Protein AF-A0A0V8CWZ7-F1 (afdb_monomer)

Foldseek 3Di:
DALLCLLVVLCVVVVHDLVRVCVQLVHDSVVNVCRNVVVDDDDPVSLVSSCVVSVADSCCSRVVDVGRHPLPPVLLQQLLVVLVVLCVVVVHDLCRLCVQLVHHSVVSVLSNDPPPRDDDDPSSLVSSCVVSQADSCNSRVVDVDSDGPPVPLQQALLSLLVVLCVVVVHDLQRVCVVLVHPGSVVSVCRNVVVDDDDPVSLVSSCVVSQADSCCSGGNPGGHPDDDDD

Secondary structure (DSSP, 8-state):
--HHHHHHHHHHHTT--HHHHHHHHT--HHHHHHHHTTS----HHHHHHHHHHHT--HHHHHTS-S-SS-S-S-HHHHHHHHHHHHHHHTT--HHHHHHHHTS-HHHHHGGG-TTT--PPPHHHHHHHHHHHT--HHHHHTS-S-----------SHHHHHHHHHHHTT--HHHHHHHTT-S-HHHHHHHHTTSSPPPHHHHHHHHHHTTB-HHHHHHS---BPPPPP-

Sequence (229 aa):
MKFSDRIHNLRIEKGYTLQDLANRLGTSYQTIQKYEKGISKPRLARLEELAKLFDVSISYLLGETDIRTSSTFDHTFVFSDRIKILRLEAGYSQKELAKMIGVSQGNYAKYGTEIGHIIPTIYRLKKLAEIFNVSVSYLLGETDERTLIEKAEPSSFPERLKLLRVESGYTQAEISKKLNLSSRQVYNNYEKGVNKPQKETLEKLADFFEVSVEYLLNGTQKLKSSKPK

Solvent-accessible surface area (backbone atoms only — not comparable to full-atom values): 1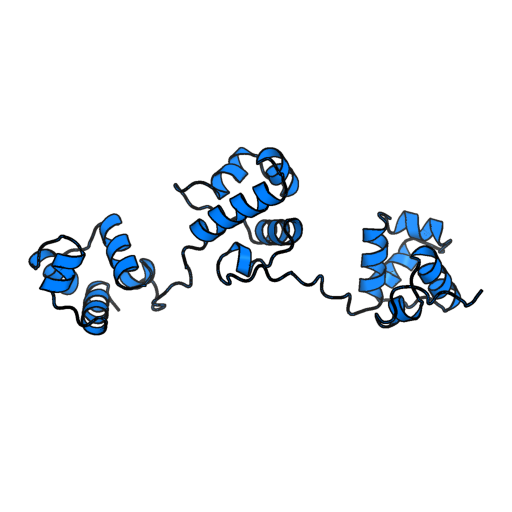2697 Å² total; per-residue (Å²): 110,54,37,22,59,44,54,48,50,54,35,53,73,74,68,44,51,62,59,51,52,12,60,78,68,74,53,50,47,69,58,50,52,30,31,48,69,57,76,45,79,78,56,69,73,54,41,52,51,50,17,63,74,68,68,33,27,57,52,26,47,66,38,78,41,89,50,52,53,47,86,62,56,55,33,44,59,44,24,21,51,48,54,53,50,55,35,54,77,71,68,47,51,66,57,55,50,13,55,74,69,71,46,53,45,74,63,44,52,43,42,62,37,94,82,74,56,49,75,67,56,69,71,48,40,50,51,49,17,62,76,68,48,25,30,56,50,32,46,37,51,78,40,91,58,64,46,56,58,66,71,69,71,51,88,43,38,24,49,36,53,46,49,54,37,54,77,71,72,47,52,62,60,56,46,16,58,77,69,70,46,98,36,43,63,61,50,50,30,33,51,68,60,77,47,80,76,53,73,71,56,40,50,53,49,14,62,74,70,60,30,23,57,56,19,47,68,73,60,47,62,57,54,57,78,77,73,80,129

Organism: Lactococcus lactis subsp. lactis (NCBI:txid1360)

Mean predicted aligned error: 17.33 Å

Structure (mmCIF, N/CA/C/O backbone):
data_AF-A0A0V8CWZ7-F1
#
_entry.id   AF-A0A0V8CWZ7-F1
#
loop_
_atom_site.group_PDB
_atom_site.id
_atom_site.type_symbol
_atom_site.label_atom_id
_atom_site.label_alt_id
_atom_site.label_comp_id
_atom_site.label_asym_id
_atom_site.label_entity_id
_atom_site.label_seq_id
_atom_site.pdbx_PDB_ins_code
_atom_site.Cartn_x
_atom_site.Cartn_y
_atom_site.Cartn_z
_atom_site.occupancy
_atom_site.B_iso_or_equiv
_atom_site.auth_seq_id
_atom_site.auth_comp_id
_atom_site.auth_asym_id
_atom_site.auth_atom_id
_atom_site.pdbx_PDB_model_num
ATOM 1 N N . MET A 1 1 ? 18.295 -18.560 -16.122 1.00 78.12 1 MET A N 1
ATOM 2 C CA . MET A 1 1 ? 18.683 -18.245 -17.526 1.00 78.12 1 MET A CA 1
ATOM 3 C C . MET A 1 1 ? 19.539 -16.981 -17.544 1.00 78.12 1 MET A C 1
ATOM 5 O O . MET A 1 1 ? 19.237 -16.093 -16.751 1.00 78.12 1 MET A O 1
ATOM 9 N N . LYS A 1 2 ? 20.578 -16.869 -18.388 1.00 88.50 2 LYS A N 1
ATOM 10 C CA . LYS A 1 2 ? 21.461 -15.681 -18.397 1.00 88.50 2 LYS A CA 1
ATOM 11 C C . LYS A 1 2 ? 20.815 -14.513 -19.158 1.00 88.50 2 LYS A C 1
ATOM 13 O O . LYS A 1 2 ? 19.943 -14.725 -19.995 1.00 88.50 2 LYS A O 1
ATOM 18 N N . PHE A 1 3 ? 21.274 -13.285 -18.897 1.00 91.06 3 PHE A N 1
ATOM 19 C CA . PHE A 1 3 ? 20.805 -12.060 -19.571 1.00 91.06 3 PHE A CA 1
ATOM 20 C C . PHE A 1 3 ? 20.812 -12.166 -21.107 1.00 91.06 3 PHE A C 1
ATOM 22 O O . PHE A 1 3 ? 19.832 -11.806 -21.756 1.00 91.06 3 PHE A O 1
ATOM 29 N N . SER A 1 4 ? 21.892 -12.711 -21.677 1.00 94.12 4 SER A N 1
ATOM 30 C CA . SER A 1 4 ? 22.052 -12.936 -23.121 1.00 94.12 4 SER A CA 1
ATOM 31 C C . SER A 1 4 ? 20.904 -13.752 -23.715 1.00 94.12 4 SER A C 1
ATOM 33 O O . SER A 1 4 ? 20.322 -13.371 -24.730 1.00 94.12 4 SER A O 1
ATOM 35 N N . ASP A 1 5 ? 20.535 -14.832 -23.027 1.00 92.62 5 ASP A N 1
ATOM 36 C CA . ASP A 1 5 ? 19.509 -15.777 -23.465 1.00 92.62 5 ASP A CA 1
ATOM 37 C C . ASP A 1 5 ? 18.115 -15.143 -23.360 1.00 92.62 5 ASP A C 1
ATOM 39 O O . ASP A 1 5 ? 17.251 -15.358 -24.206 1.00 92.62 5 ASP A O 1
ATOM 43 N N . ARG A 1 6 ? 17.889 -14.323 -22.324 1.00 92.38 6 ARG A N 1
ATOM 44 C CA . ARG A 1 6 ? 16.607 -13.640 -22.096 1.00 92.38 6 ARG A CA 1
ATOM 45 C C . ARG A 1 6 ? 16.336 -12.577 -23.149 1.00 92.38 6 ARG A C 1
ATOM 47 O O . ARG A 1 6 ? 15.234 -12.542 -23.684 1.00 92.38 6 ARG A O 1
ATOM 54 N N . ILE A 1 7 ? 17.333 -11.760 -23.488 1.00 94.25 7 ILE A N 1
ATOM 55 C CA . ILE A 1 7 ? 17.204 -10.768 -24.565 1.00 94.25 7 ILE A CA 1
ATOM 56 C C . ILE A 1 7 ? 16.927 -11.453 -25.901 1.00 94.25 7 ILE A C 1
ATOM 58 O O . ILE A 1 7 ? 16.019 -11.031 -26.614 1.00 94.25 7 ILE A O 1
ATOM 62 N N . HIS A 1 8 ? 17.658 -12.529 -26.209 1.00 94.62 8 HIS A N 1
ATOM 63 C CA . HIS A 1 8 ? 17.432 -13.306 -27.422 1.00 94.62 8 HIS A CA 1
ATOM 64 C C . HIS A 1 8 ? 15.988 -13.817 -27.498 1.00 94.62 8 HIS A C 1
ATOM 66 O O . HIS A 1 8 ? 15.288 -13.559 -28.477 1.00 94.62 8 HIS A O 1
ATOM 72 N N . ASN A 1 9 ? 15.515 -14.474 -26.438 1.00 93.00 9 ASN A N 1
ATOM 73 C CA . ASN A 1 9 ? 14.174 -15.053 -26.402 1.00 93.00 9 ASN A CA 1
ATOM 74 C C . ASN A 1 9 ? 13.076 -13.986 -26.497 1.00 93.00 9 ASN A C 1
ATOM 76 O O . ASN A 1 9 ? 12.151 -14.144 -27.289 1.00 93.00 9 ASN A O 1
ATOM 80 N N . LEU A 1 10 ? 13.199 -12.877 -25.759 1.00 93.19 10 LEU A N 1
ATOM 81 C CA . LEU A 1 10 ? 12.238 -11.768 -25.809 1.00 93.19 10 LEU A CA 1
ATOM 82 C C . LEU A 1 10 ? 12.191 -11.107 -27.191 1.00 93.19 10 LEU A C 1
ATOM 84 O O . LEU A 1 10 ? 11.117 -10.747 -27.678 1.00 93.19 10 LEU A O 1
ATOM 88 N N . ARG A 1 11 ? 13.347 -10.973 -27.852 1.00 95.75 11 ARG A N 1
ATOM 89 C CA . ARG A 1 11 ? 13.424 -10.436 -29.212 1.00 95.75 11 ARG A CA 1
ATOM 90 C C . ARG A 1 11 ? 12.673 -11.331 -30.200 1.00 95.75 11 ARG A C 1
ATOM 92 O O . ARG A 1 11 ? 11.896 -10.819 -31.004 1.00 95.75 11 ARG A O 1
ATOM 99 N N . ILE A 1 12 ? 12.898 -12.644 -30.137 1.00 94.25 12 ILE A N 1
ATOM 100 C CA . ILE A 1 12 ? 12.230 -13.621 -31.008 1.00 94.25 12 ILE A CA 1
ATOM 101 C C . ILE A 1 12 ? 10.723 -13.665 -30.734 1.00 94.25 12 ILE A C 1
ATOM 103 O O . ILE A 1 12 ? 9.939 -13.663 -31.677 1.00 94.25 12 ILE A O 1
ATOM 107 N N . GLU A 1 13 ? 10.311 -13.623 -29.468 1.00 90.12 13 GLU A N 1
ATOM 108 C CA . GLU A 1 13 ? 8.901 -13.614 -29.062 1.00 90.12 13 GLU A CA 1
ATOM 109 C C . GLU A 1 13 ? 8.131 -12.406 -29.614 1.00 90.12 13 GLU A C 1
ATOM 111 O O . GLU A 1 13 ? 6.994 -12.543 -30.060 1.00 90.12 13 GLU A O 1
ATOM 116 N N . LYS A 1 14 ? 8.760 -11.224 -29.652 1.00 88.06 14 LYS A N 1
ATOM 117 C CA . LYS A 1 14 ? 8.184 -10.022 -30.280 1.00 88.06 14 LYS A CA 1
ATOM 118 C C . LYS A 1 14 ? 8.323 -9.998 -31.810 1.00 88.06 14 LYS A C 1
ATOM 120 O O . LYS A 1 14 ? 7.897 -9.030 -32.436 1.00 88.06 14 LYS A O 1
ATOM 125 N N . GLY A 1 15 ? 8.924 -11.023 -32.417 1.00 92.19 15 GLY A N 1
ATOM 126 C CA . GLY A 1 15 ? 9.128 -11.116 -33.865 1.00 92.19 15 GLY A CA 1
ATOM 127 C C . GLY A 1 15 ? 10.168 -10.138 -34.418 1.00 92.19 15 GLY A C 1
ATOM 128 O O . GLY A 1 15 ? 10.121 -9.798 -35.596 1.00 92.19 15 GLY A O 1
ATOM 129 N N . TYR A 1 16 ? 11.094 -9.648 -33.591 1.00 96.06 16 TYR A N 1
ATOM 130 C CA . TYR A 1 16 ? 12.093 -8.666 -34.012 1.00 96.06 16 TYR A CA 1
ATOM 131 C C . TYR A 1 16 ? 13.346 -9.337 -34.580 1.00 96.06 16 TYR A C 1
ATOM 133 O O . TYR A 1 16 ? 13.917 -10.260 -33.987 1.00 96.06 16 TYR A O 1
ATOM 141 N N . THR A 1 17 ? 13.866 -8.815 -35.689 1.00 96.56 17 THR A N 1
ATOM 142 C CA . THR A 1 17 ? 15.246 -9.104 -36.093 1.00 96.56 17 THR A CA 1
ATOM 143 C C . THR A 1 17 ? 16.231 -8.341 -35.201 1.00 96.56 17 THR A C 1
ATOM 145 O O . THR A 1 17 ? 15.872 -7.404 -34.482 1.00 96.56 17 THR A O 1
ATOM 148 N N . LEU A 1 18 ? 17.511 -8.723 -35.242 1.00 96.81 18 LEU A N 1
ATOM 149 C CA . LEU A 1 18 ? 18.572 -7.966 -34.565 1.00 96.81 18 LEU A CA 1
ATOM 150 C C . LEU A 1 18 ? 18.616 -6.500 -35.034 1.00 96.81 18 LEU A C 1
ATOM 152 O O . LEU A 1 18 ? 18.883 -5.610 -34.228 1.00 96.81 18 LEU A O 1
ATOM 156 N N . GLN A 1 19 ? 18.325 -6.251 -36.316 1.00 95.81 19 GLN A N 1
ATOM 157 C CA . GLN A 1 19 ? 18.271 -4.902 -36.874 1.00 95.81 19 GLN A CA 1
ATOM 158 C C . GLN A 1 19 ? 17.043 -4.131 -36.373 1.00 95.81 19 GLN A C 1
ATOM 160 O O . GLN A 1 19 ? 17.169 -2.958 -36.034 1.00 95.81 19 GLN A O 1
ATOM 165 N N . ASP A 1 20 ? 15.885 -4.782 -36.246 1.00 95.69 20 ASP A N 1
ATOM 166 C CA . ASP A 1 20 ? 14.673 -4.135 -35.726 1.00 95.69 20 ASP A CA 1
ATOM 167 C C . ASP A 1 20 ? 14.846 -3.700 -34.274 1.00 95.69 20 ASP A C 1
ATOM 169 O O . ASP A 1 20 ? 14.492 -2.578 -33.912 1.00 95.69 20 ASP A O 1
ATOM 173 N N . LEU A 1 21 ? 15.431 -4.566 -33.441 1.00 96.31 21 LEU A N 1
ATOM 174 C CA . LEU A 1 21 ? 15.711 -4.228 -32.048 1.00 96.31 21 LEU A CA 1
ATOM 175 C C . LEU A 1 21 ? 16.727 -3.082 -31.949 1.00 96.31 21 LEU A C 1
ATOM 177 O O . LEU A 1 21 ? 16.552 -2.173 -31.139 1.00 96.31 21 LEU A O 1
ATOM 181 N N . ALA A 1 22 ? 17.755 -3.093 -32.801 1.00 96.44 22 ALA A N 1
ATOM 182 C CA . ALA A 1 22 ? 18.735 -2.016 -32.872 1.00 96.44 22 ALA A CA 1
ATOM 183 C C . ALA A 1 22 ? 18.079 -0.678 -33.251 1.00 96.44 22 ALA A C 1
ATOM 185 O O . ALA A 1 22 ? 18.297 0.321 -32.567 1.00 96.44 22 ALA A O 1
ATOM 186 N N . ASN A 1 23 ? 17.211 -0.677 -34.267 1.00 94.44 23 ASN A N 1
ATOM 187 C CA . ASN A 1 23 ? 16.474 0.506 -34.711 1.00 94.44 23 ASN A CA 1
ATOM 188 C C . ASN A 1 23 ? 15.542 1.043 -33.613 1.00 94.44 23 ASN A C 1
ATOM 190 O O . ASN A 1 23 ? 15.546 2.240 -33.342 1.00 94.44 23 ASN A O 1
ATOM 194 N N . ARG A 1 24 ? 14.789 0.166 -32.934 1.00 92.81 24 ARG A N 1
ATOM 195 C CA . ARG A 1 24 ? 13.864 0.544 -31.845 1.00 92.81 24 ARG A CA 1
ATOM 196 C C . ARG A 1 24 ? 14.569 1.163 -30.645 1.00 92.81 24 ARG A C 1
ATOM 198 O O . ARG A 1 24 ? 14.000 2.019 -29.980 1.00 92.81 24 ARG A O 1
ATOM 205 N N . LEU A 1 25 ? 15.795 0.730 -30.378 1.00 92.19 25 LEU A N 1
ATOM 206 C CA . LEU A 1 25 ? 16.626 1.271 -29.308 1.00 92.19 25 LEU A CA 1
ATOM 207 C C . LEU A 1 25 ? 17.505 2.437 -29.798 1.00 92.19 25 LEU A C 1
ATOM 209 O O . LEU A 1 25 ? 18.193 3.062 -29.002 1.00 92.19 25 LEU A O 1
ATOM 213 N N . GLY A 1 26 ? 17.543 2.761 -31.090 1.00 93.38 26 GLY A N 1
ATOM 214 C CA . GLY A 1 26 ? 18.484 3.764 -31.601 1.00 93.38 26 GLY A CA 1
ATOM 215 C C . GLY A 1 26 ? 19.944 3.390 -31.305 1.00 93.38 26 GLY A C 1
ATOM 216 O O . GLY A 1 26 ? 20.737 4.216 -30.854 1.00 93.38 26 GLY A O 1
ATOM 217 N N . THR A 1 27 ? 20.296 2.116 -31.487 1.00 93.56 27 THR A N 1
ATOM 218 C CA . THR A 1 27 ? 21.662 1.601 -31.332 1.00 93.56 27 THR A CA 1
ATOM 219 C C . THR A 1 27 ? 22.093 0.811 -32.568 1.00 93.56 27 THR A C 1
ATOM 221 O O . THR A 1 27 ? 21.341 0.675 -33.529 1.00 93.56 27 THR A O 1
ATOM 224 N N . SER A 1 28 ? 23.324 0.303 -32.579 1.00 95.88 28 SER A N 1
ATOM 225 C CA . SER A 1 28 ? 23.849 -0.460 -33.711 1.00 95.88 28 SER A CA 1
ATOM 226 C C . SER A 1 28 ? 23.519 -1.951 -33.614 1.00 95.88 28 SER A C 1
ATOM 228 O O . SER A 1 28 ? 23.478 -2.528 -32.524 1.00 95.88 28 SER A O 1
ATOM 230 N N . TYR A 1 29 ? 23.369 -2.609 -34.767 1.00 96.94 29 TYR A N 1
ATOM 231 C CA . TYR A 1 29 ? 23.207 -4.066 -34.871 1.00 96.94 29 TYR A CA 1
ATOM 232 C C . TYR A 1 29 ? 24.266 -4.828 -34.060 1.00 96.94 29 TYR A C 1
ATOM 234 O O . TYR A 1 29 ? 23.961 -5.773 -33.331 1.00 96.94 29 TYR A O 1
ATOM 242 N N . GLN A 1 30 ? 25.525 -4.382 -34.139 1.00 96.88 30 GLN A N 1
ATOM 243 C CA . GLN A 1 30 ? 26.650 -5.012 -33.447 1.00 96.88 30 GLN A CA 1
ATOM 244 C C . GLN A 1 30 ? 26.497 -4.930 -31.924 1.00 96.88 30 GLN A C 1
ATOM 246 O O . GLN A 1 30 ? 26.967 -5.819 -31.217 1.00 96.88 30 GLN A O 1
ATOM 251 N N . THR A 1 31 ? 25.844 -3.885 -31.411 1.00 95.44 31 THR A N 1
ATOM 252 C CA . THR A 1 31 ? 25.598 -3.718 -29.974 1.00 95.44 31 THR A CA 1
ATOM 253 C C . THR A 1 31 ? 24.627 -4.778 -29.469 1.00 95.44 31 THR A C 1
ATOM 255 O O . THR A 1 31 ? 24.945 -5.486 -28.515 1.00 95.44 31 THR A O 1
ATOM 258 N N . ILE A 1 32 ? 23.503 -4.968 -30.165 1.00 97.00 32 ILE A N 1
ATOM 259 C CA . ILE A 1 32 ? 22.516 -6.004 -29.831 1.00 97.00 32 ILE A CA 1
ATOM 260 C C . ILE A 1 32 ? 23.115 -7.405 -29.976 1.00 97.00 32 ILE A C 1
ATOM 262 O O . ILE A 1 32 ? 22.968 -8.242 -29.086 1.00 97.00 32 ILE A O 1
ATOM 266 N N . GLN A 1 33 ? 23.876 -7.648 -31.047 1.00 96.50 33 GLN A N 1
ATOM 267 C CA . GLN A 1 33 ? 24.546 -8.931 -31.248 1.00 96.50 33 GLN A CA 1
ATOM 268 C C . GLN A 1 33 ? 25.523 -9.259 -30.105 1.00 96.50 33 GLN A C 1
ATOM 270 O O . GLN A 1 33 ? 25.600 -10.407 -29.667 1.00 96.50 33 GLN A O 1
ATOM 275 N N . LYS A 1 34 ? 26.273 -8.269 -29.602 1.00 96.62 34 LYS A N 1
ATOM 276 C CA . LYS A 1 34 ? 27.176 -8.465 -28.457 1.00 96.62 34 LYS A CA 1
ATOM 277 C C . LYS A 1 34 ? 26.414 -8.753 -27.161 1.00 96.62 34 LYS A C 1
ATOM 279 O O . LYS A 1 34 ? 26.904 -9.564 -26.376 1.00 96.62 34 LYS A O 1
ATOM 284 N N . TYR A 1 35 ? 25.237 -8.154 -26.959 1.00 95.88 35 TYR A N 1
ATOM 285 C CA . TYR A 1 35 ? 24.369 -8.452 -25.814 1.00 95.88 35 TYR A CA 1
ATOM 286 C C . TYR A 1 35 ? 23.889 -9.908 -25.831 1.00 95.88 35 TYR A C 1
ATOM 288 O O . TYR A 1 35 ? 24.058 -10.615 -24.839 1.00 95.88 35 TYR A O 1
ATOM 296 N N . GLU A 1 36 ? 23.377 -10.392 -26.965 1.00 95.25 36 GLU A N 1
ATOM 297 C CA . GLU A 1 36 ? 22.888 -11.777 -27.093 1.00 95.25 36 GLU A CA 1
ATOM 298 C C . GLU A 1 36 ? 24.000 -12.826 -27.070 1.00 95.25 36 GLU A C 1
ATOM 300 O O . GLU A 1 36 ? 23.769 -13.962 -26.674 1.00 95.25 36 GLU A O 1
ATOM 305 N N . LYS A 1 37 ? 25.231 -12.456 -27.437 1.00 94.31 37 LYS A N 1
ATOM 306 C CA . LYS A 1 37 ? 26.409 -13.322 -27.263 1.00 94.31 37 LYS A CA 1
ATOM 307 C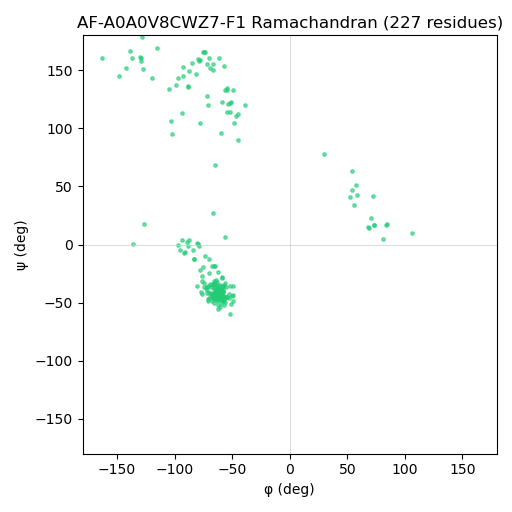 C . LYS A 1 37 ? 27.017 -13.239 -25.858 1.00 94.31 37 LYS A C 1
ATOM 309 O O . LYS A 1 37 ? 27.990 -13.934 -25.582 1.00 94.31 37 LYS A O 1
ATOM 314 N N . GLY A 1 38 ? 26.506 -12.363 -24.990 1.00 91.50 38 GLY A N 1
ATOM 315 C CA . GLY A 1 38 ? 27.041 -12.137 -23.644 1.00 91.50 38 GLY A CA 1
ATOM 316 C C . GLY A 1 38 ? 28.425 -11.473 -23.609 1.00 91.50 38 GLY A C 1
ATOM 317 O O . GLY A 1 38 ? 29.072 -11.479 -22.566 1.00 91.50 38 GLY A O 1
ATOM 318 N N . ILE A 1 39 ? 28.880 -10.898 -24.727 1.00 94.19 39 ILE A N 1
ATOM 319 C CA . ILE A 1 39 ? 30.188 -10.229 -24.858 1.00 94.19 39 ILE A CA 1
ATOM 320 C C . ILE A 1 39 ? 30.169 -8.867 -24.156 1.00 94.19 39 ILE A C 1
ATOM 322 O O . ILE A 1 39 ? 31.181 -8.415 -23.625 1.00 94.19 39 ILE A O 1
ATOM 326 N N . SER A 1 40 ? 29.019 -8.192 -24.158 1.00 89.19 40 SER A N 1
ATOM 327 C CA . SER A 1 40 ? 28.824 -6.919 -23.468 1.00 89.19 40 SER A CA 1
ATOM 328 C C . SER A 1 40 ? 27.488 -6.893 -22.733 1.00 89.19 40 SER A C 1
ATOM 330 O O . SER A 1 40 ? 26.575 -7.660 -23.037 1.00 89.19 40 SER A O 1
ATOM 332 N N . LYS A 1 41 ? 27.374 -5.989 -21.757 1.00 87.44 41 LYS A N 1
ATOM 333 C CA . LYS A 1 41 ? 26.128 -5.714 -21.037 1.00 87.44 41 LYS A CA 1
ATOM 334 C C . LYS A 1 41 ? 25.716 -4.248 -21.230 1.00 87.44 41 LYS A C 1
ATOM 336 O O . LYS A 1 41 ? 26.595 -3.383 -21.296 1.00 87.44 41 LYS A O 1
ATOM 341 N N . PRO A 1 42 ? 24.413 -3.953 -21.348 1.00 89.12 42 PRO A N 1
ATOM 342 C CA . PRO A 1 42 ? 23.913 -2.582 -21.387 1.00 89.12 42 PRO A CA 1
ATOM 343 C C . PRO A 1 42 ? 24.126 -1.845 -20.058 1.00 89.12 42 PRO A C 1
ATOM 345 O O . PRO A 1 42 ? 24.220 -2.455 -18.995 1.00 89.12 42 PRO A O 1
ATOM 348 N N . ARG A 1 43 ? 24.185 -0.509 -20.127 1.00 88.06 43 ARG A N 1
ATOM 349 C CA . ARG A 1 43 ? 24.123 0.370 -18.944 1.00 88.06 43 ARG A CA 1
ATOM 350 C C . ARG A 1 43 ? 22.687 0.449 -18.415 1.00 88.06 43 ARG A C 1
ATOM 352 O O . ARG A 1 43 ? 21.763 0.111 -19.148 1.00 88.06 43 ARG A O 1
ATOM 359 N N . LEU A 1 44 ? 22.505 0.965 -17.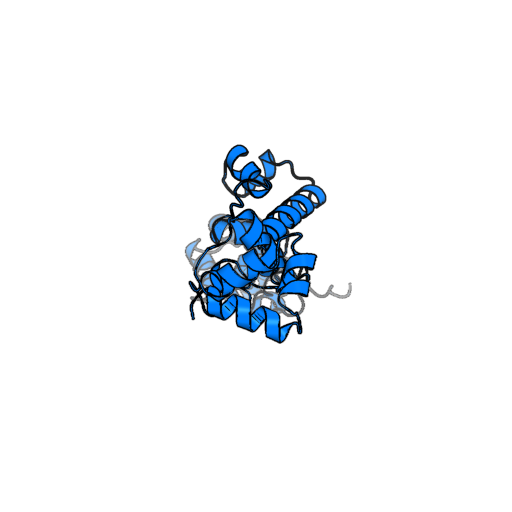197 1.00 80.12 44 LEU A N 1
ATOM 360 C CA . LEU A 1 44 ? 21.196 1.055 -16.534 1.00 80.12 44 LEU A CA 1
ATOM 361 C C . LEU A 1 44 ? 20.112 1.707 -17.408 1.00 80.12 44 LEU A C 1
ATOM 363 O O . LEU A 1 44 ? 19.099 1.074 -17.663 1.00 80.12 44 LEU A O 1
ATOM 367 N N . ALA A 1 45 ? 20.378 2.884 -17.983 1.00 79.75 45 ALA A N 1
ATOM 368 C CA . ALA A 1 45 ? 19.422 3.557 -18.874 1.00 79.75 45 ALA A CA 1
ATOM 369 C C . ALA A 1 45 ? 18.975 2.673 -20.057 1.00 79.75 45 ALA A C 1
ATOM 371 O O . ALA A 1 45 ? 17.815 2.653 -20.449 1.00 79.75 45 ALA A O 1
ATOM 372 N N . ARG A 1 46 ? 19.890 1.865 -20.608 1.00 91.44 46 ARG A N 1
ATOM 373 C CA . ARG A 1 46 ? 19.575 0.943 -21.705 1.00 91.44 46 ARG A CA 1
ATOM 374 C C . ARG A 1 46 ? 18.821 -0.300 -21.219 1.00 91.44 46 ARG A C 1
ATOM 376 O O . ARG A 1 46 ? 18.022 -0.852 -21.966 1.00 91.44 46 ARG A O 1
ATOM 383 N N . LEU A 1 47 ? 19.079 -0.752 -19.990 1.00 88.62 47 LEU A N 1
ATOM 384 C CA . LEU A 1 47 ? 18.306 -1.816 -19.343 1.00 88.62 47 LEU A CA 1
ATOM 385 C C . LEU A 1 47 ? 16.860 -1.382 -19.101 1.00 88.62 47 LEU A C 1
ATOM 387 O O . LEU A 1 47 ? 15.964 -2.179 -19.346 1.00 88.62 47 LEU A O 1
ATOM 391 N N . GLU A 1 48 ? 16.637 -0.136 -18.681 1.00 81.88 48 GLU A N 1
ATOM 392 C CA . GLU A 1 48 ? 15.300 0.447 -18.508 1.00 81.88 48 GLU A CA 1
ATOM 393 C C . GLU A 1 48 ? 14.533 0.492 -19.833 1.00 81.88 48 GLU A C 1
ATOM 395 O O . GLU A 1 48 ? 13.388 0.050 -19.908 1.00 81.88 48 GLU A O 1
ATOM 400 N N . GLU A 1 49 ? 15.177 0.947 -20.908 1.00 88.19 49 GLU A N 1
ATOM 401 C CA . GLU A 1 49 ? 14.570 0.956 -22.242 1.00 88.19 49 GLU A CA 1
ATOM 402 C C . GLU A 1 49 ? 14.233 -0.454 -22.746 1.00 88.19 49 GLU A C 1
ATOM 404 O O . GLU A 1 49 ? 13.160 -0.664 -23.308 1.00 88.19 49 GLU A O 1
ATOM 409 N N . LEU A 1 50 ? 15.121 -1.430 -22.530 1.00 91.44 50 LEU A N 1
ATOM 410 C CA . LEU A 1 50 ? 14.883 -2.835 -22.877 1.00 91.44 50 LEU A CA 1
ATOM 411 C C . LEU A 1 50 ? 13.725 -3.428 -22.067 1.00 91.44 50 LEU A C 1
ATOM 413 O O . LEU A 1 50 ? 12.858 -4.087 -22.637 1.00 91.44 50 LEU A O 1
ATOM 417 N N . ALA A 1 51 ? 13.705 -3.181 -20.758 1.00 88.81 51 ALA A N 1
ATOM 418 C CA . ALA A 1 51 ? 12.649 -3.614 -19.850 1.00 88.81 51 ALA A CA 1
ATOM 419 C C . ALA A 1 51 ? 11.290 -3.066 -20.303 1.00 88.81 51 ALA A C 1
ATOM 421 O O . ALA A 1 51 ? 10.345 -3.829 -20.503 1.00 88.81 51 ALA A O 1
ATOM 422 N N . LYS A 1 52 ? 11.232 -1.763 -20.596 1.00 84.31 52 LYS A N 1
ATOM 423 C CA . LYS A 1 52 ? 10.036 -1.090 -21.111 1.00 84.31 52 LYS A CA 1
ATOM 424 C C . LYS A 1 52 ? 9.606 -1.614 -22.482 1.00 84.31 52 LYS A C 1
ATOM 426 O O . LYS A 1 52 ? 8.420 -1.816 -22.712 1.00 84.31 52 LYS A O 1
ATOM 431 N N . LEU A 1 53 ? 10.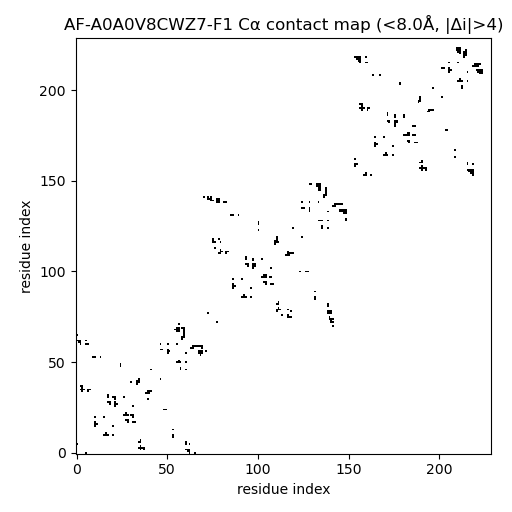548 -1.836 -23.400 1.00 88.25 53 LEU A N 1
ATOM 432 C CA . LEU A 1 53 ? 10.253 -2.314 -24.755 1.00 88.25 53 LEU A CA 1
ATOM 433 C C . LEU A 1 53 ? 9.667 -3.732 -24.759 1.00 88.25 53 LEU A C 1
ATOM 435 O O . LEU A 1 53 ? 8.822 -4.052 -25.599 1.00 88.25 53 LEU A O 1
ATOM 439 N N . PHE A 1 54 ? 10.142 -4.586 -23.854 1.00 87.94 54 PHE A N 1
ATOM 440 C CA . PHE A 1 54 ? 9.724 -5.982 -23.767 1.00 87.94 54 PHE A CA 1
ATOM 441 C C . PHE A 1 54 ? 8.611 -6.243 -22.755 1.00 87.94 54 PHE A C 1
ATOM 443 O O . PHE A 1 54 ? 8.106 -7.363 -22.736 1.00 87.94 54 PHE A O 1
ATOM 450 N N . ASP A 1 55 ? 8.198 -5.224 -22.000 1.00 80.94 55 ASP A N 1
ATOM 451 C CA . ASP A 1 55 ? 7.208 -5.326 -20.926 1.00 80.94 55 ASP A CA 1
ATOM 452 C C . ASP A 1 55 ? 7.627 -6.348 -19.852 1.00 80.94 55 ASP A C 1
ATOM 454 O O . ASP A 1 55 ? 6.921 -7.299 -19.522 1.00 80.94 55 ASP A O 1
ATOM 458 N N . VAL A 1 56 ? 8.861 -6.198 -19.362 1.00 82.19 56 VAL A N 1
ATOM 459 C CA . VAL A 1 56 ? 9.491 -7.070 -18.356 1.00 82.19 56 VAL A CA 1
ATOM 460 C C . VAL A 1 56 ? 10.272 -6.245 -17.339 1.00 82.19 56 VAL A C 1
ATOM 462 O O . VAL A 1 56 ? 10.574 -5.078 -17.569 1.00 82.19 56 VAL A O 1
ATOM 465 N N . SER A 1 57 ? 10.666 -6.854 -16.222 1.00 81.62 57 SER A N 1
ATOM 466 C CA . SER A 1 57 ? 11.483 -6.181 -15.209 1.00 81.62 57 SER A CA 1
ATOM 467 C C . SER A 1 57 ? 12.983 -6.230 -15.506 1.00 81.62 57 SER A C 1
ATOM 469 O O . SER A 1 57 ? 13.487 -7.145 -16.163 1.00 81.62 57 SER A O 1
ATOM 471 N N . ILE A 1 58 ? 13.737 -5.272 -14.958 1.00 83.44 58 ILE A N 1
ATOM 472 C CA . ILE A 1 58 ? 15.207 -5.291 -15.036 1.00 83.44 58 ILE A CA 1
ATOM 473 C C . ILE A 1 58 ? 15.761 -6.535 -14.329 1.00 83.44 58 ILE A C 1
ATOM 475 O O . ILE A 1 58 ? 16.641 -7.199 -14.872 1.00 83.44 58 ILE A O 1
ATOM 479 N N . SER A 1 59 ? 15.209 -6.910 -13.172 1.00 80.19 59 SER A N 1
ATOM 480 C CA . SER A 1 59 ? 15.610 -8.123 -12.447 1.00 80.19 59 SER A CA 1
ATOM 481 C C . SER A 1 59 ? 15.341 -9.402 -13.241 1.00 80.19 59 SER A C 1
ATOM 483 O O . SER A 1 59 ? 16.154 -10.332 -13.209 1.00 80.19 59 SER A O 1
ATOM 485 N N . TYR A 1 60 ? 14.255 -9.450 -14.023 1.00 85.44 60 TYR A N 1
ATOM 486 C CA . TYR A 1 60 ? 14.053 -10.518 -14.996 1.00 85.44 60 TYR A CA 1
ATOM 487 C C . TYR A 1 60 ? 15.154 -10.489 -16.049 1.00 85.44 60 TYR A C 1
ATOM 489 O O . TYR A 1 60 ? 15.806 -11.505 -16.265 1.00 85.44 60 TYR A O 1
ATOM 497 N N . LEU A 1 61 ? 15.414 -9.350 -16.694 1.00 87.88 61 LEU A N 1
ATOM 498 C CA . LEU A 1 61 ? 16.455 -9.269 -17.721 1.00 87.88 61 LEU A CA 1
ATOM 499 C C . LEU A 1 61 ? 17.815 -9.735 -17.191 1.00 87.88 61 LEU A C 1
ATOM 501 O O . LEU A 1 61 ? 18.481 -10.535 -17.846 1.00 87.88 61 LEU A O 1
ATOM 505 N N . LEU A 1 62 ? 18.207 -9.300 -15.994 1.00 86.62 62 LEU A N 1
ATOM 506 C CA . LEU A 1 62 ? 19.490 -9.640 -15.376 1.00 86.62 62 LEU A CA 1
ATOM 507 C C . LEU A 1 62 ? 19.604 -11.107 -14.937 1.00 86.62 62 LEU A C 1
ATOM 509 O O . LEU A 1 62 ? 20.715 -11.578 -14.687 1.00 86.62 62 LEU A O 1
ATOM 513 N N . GLY A 1 63 ? 18.496 -11.849 -14.917 1.00 82.75 63 GLY A N 1
ATOM 514 C CA . GLY A 1 63 ? 18.477 -13.254 -14.521 1.00 82.75 63 GLY A CA 1
ATOM 515 C C . GLY A 1 63 ? 18.402 -13.479 -13.013 1.00 82.75 63 GLY A C 1
ATOM 516 O O . GLY A 1 63 ? 18.684 -14.585 -12.564 1.00 82.75 63 GLY A O 1
ATOM 517 N N . GLU A 1 64 ? 18.024 -12.456 -12.245 1.00 80.88 64 GLU A N 1
ATOM 518 C CA . GLU A 1 64 ? 17.876 -12.513 -10.783 1.00 80.88 64 GLU A CA 1
ATOM 519 C C . GLU A 1 64 ? 16.591 -13.238 -10.364 1.00 80.88 64 GLU A C 1
ATOM 521 O O . GLU A 1 64 ? 16.518 -13.830 -9.292 1.00 80.88 64 GLU A O 1
ATOM 526 N N . THR A 1 65 ? 15.574 -13.209 -11.226 1.00 75.94 65 THR A N 1
ATOM 527 C CA . THR A 1 65 ? 14.282 -13.875 -11.033 1.00 75.94 65 THR A CA 1
ATOM 528 C C . THR A 1 65 ? 13.773 -14.432 -12.357 1.00 75.94 65 THR A C 1
ATOM 530 O O . THR A 1 65 ? 14.102 -13.895 -13.411 1.00 75.94 65 THR A O 1
ATOM 533 N N . ASP A 1 66 ? 12.978 -15.501 -12.355 1.00 79.12 66 ASP A N 1
ATOM 534 C CA . ASP A 1 66 ? 12.298 -16.020 -13.558 1.00 79.12 66 ASP A CA 1
ATOM 535 C C . ASP A 1 66 ? 10.919 -15.379 -13.800 1.00 79.12 66 ASP A C 1
ATOM 537 O O . ASP A 1 66 ? 10.269 -15.641 -14.811 1.00 79.12 66 ASP A O 1
ATOM 541 N N . ILE A 1 67 ? 10.500 -14.477 -12.915 1.00 70.50 67 ILE A N 1
ATOM 542 C CA . ILE A 1 67 ? 9.239 -13.742 -13.011 1.00 70.50 67 ILE A CA 1
ATOM 543 C C . ILE A 1 67 ? 9.403 -12.607 -14.047 1.00 70.50 67 ILE A C 1
ATOM 545 O O . ILE A 1 67 ? 10.094 -11.630 -13.771 1.00 70.50 67 ILE A O 1
ATOM 549 N N . ARG A 1 68 ? 8.826 -12.777 -15.256 1.00 69.69 68 ARG A N 1
ATOM 550 C CA . ARG A 1 68 ? 8.954 -11.888 -16.447 1.00 69.69 68 ARG A CA 1
ATOM 551 C C . ARG A 1 68 ? 8.654 -10.436 -16.138 1.00 69.69 68 ARG A C 1
ATOM 553 O O . ARG A 1 68 ? 9.494 -9.551 -16.273 1.00 69.69 68 ARG A O 1
ATOM 560 N N . THR A 1 69 ? 7.450 -10.229 -15.673 1.00 58.16 69 THR A N 1
ATOM 561 C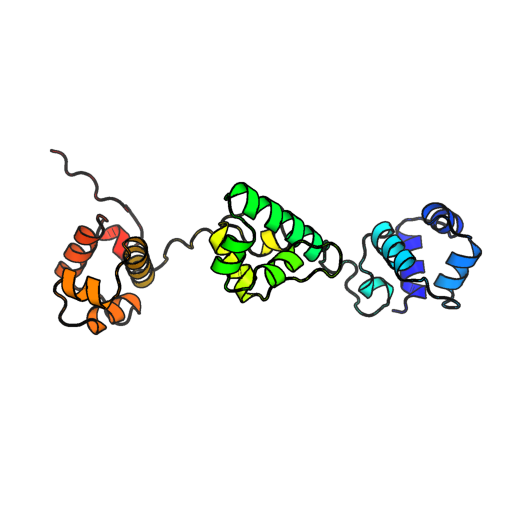 CA . THR A 1 69 ? 7.022 -9.018 -15.024 1.00 58.16 69 THR A CA 1
ATOM 562 C C . THR A 1 69 ? 7.226 -9.281 -13.548 1.00 58.16 69 THR A C 1
ATOM 564 O O . THR A 1 69 ? 6.534 -10.113 -12.972 1.00 58.16 69 THR A O 1
ATOM 567 N N . SER A 1 70 ? 8.153 -8.586 -12.884 1.00 47.66 70 SER A N 1
ATOM 568 C CA . SER A 1 70 ? 7.829 -8.313 -11.487 1.00 47.66 70 SER A CA 1
ATOM 569 C C . SER A 1 70 ? 6.492 -7.592 -11.555 1.00 47.66 70 SER A C 1
ATOM 571 O O . SER A 1 70 ? 6.322 -6.687 -12.369 1.00 47.66 70 SER A O 1
ATOM 573 N N . SER A 1 71 ? 5.534 -7.983 -10.731 1.00 46.22 71 SER A N 1
ATOM 574 C CA . SER A 1 71 ? 4.286 -7.244 -10.566 1.00 46.22 71 SER A CA 1
ATOM 575 C C . SER A 1 71 ? 4.505 -5.784 -10.149 1.00 46.22 71 SER A C 1
ATOM 577 O O . SER A 1 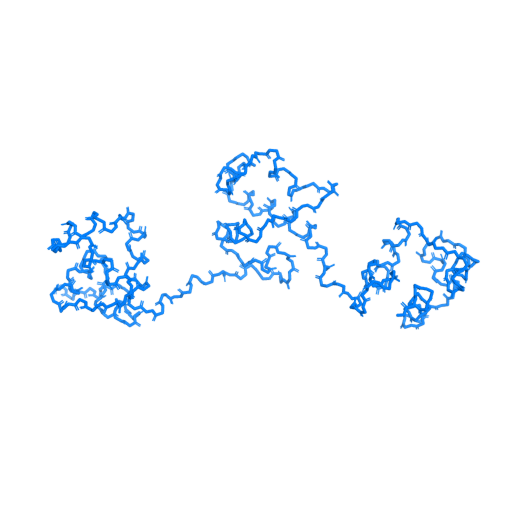71 ? 3.535 -5.081 -9.942 1.00 46.22 71 SER A O 1
ATOM 579 N N . THR A 1 72 ? 5.747 -5.290 -10.106 1.00 42.91 72 THR A N 1
ATOM 580 C CA . THR A 1 72 ? 6.074 -3.883 -10.273 1.00 42.91 72 THR A CA 1
ATOM 581 C C . THR A 1 72 ? 5.713 -3.406 -11.697 1.00 42.91 72 THR A C 1
ATOM 583 O O . THR A 1 72 ? 6.577 -2.985 -12.467 1.00 42.91 72 THR A O 1
ATOM 586 N N . PHE A 1 73 ? 4.414 -3.340 -12.015 1.00 47.62 73 PHE A N 1
ATOM 587 C CA . PHE A 1 73 ? 3.903 -2.031 -12.433 1.00 47.62 73 PHE A CA 1
ATOM 588 C C . PHE A 1 73 ? 4.487 -1.075 -11.430 1.00 47.62 73 PHE A C 1
ATOM 590 O O . PHE A 1 73 ? 4.209 -1.293 -10.262 1.00 47.62 73 PHE A O 1
ATOM 597 N N . ASP A 1 74 ? 5.393 -0.197 -11.835 1.00 57.56 74 ASP A N 1
ATOM 598 C CA . ASP A 1 74 ? 6.281 0.515 -10.929 1.00 57.56 74 ASP A CA 1
ATOM 599 C C . ASP A 1 74 ? 5.535 1.052 -9.699 1.00 57.56 74 ASP A C 1
ATOM 601 O O . ASP A 1 74 ? 4.975 2.153 -9.713 1.00 57.56 74 ASP A O 1
ATOM 605 N N . HIS A 1 75 ? 5.475 0.219 -8.646 1.00 61.22 75 HIS A N 1
ATOM 606 C CA . HIS A 1 75 ? 4.527 0.412 -7.552 1.00 61.22 75 HIS A CA 1
ATOM 607 C C . HIS A 1 75 ? 4.849 1.731 -6.887 1.00 61.22 75 HIS A C 1
ATOM 609 O O . HIS A 1 75 ? 3.996 2.357 -6.279 1.00 61.22 75 HIS A O 1
ATOM 615 N N . THR A 1 76 ? 6.091 2.176 -7.041 1.00 62.88 76 THR A N 1
ATOM 616 C CA . THR A 1 76 ? 6.576 3.393 -6.463 1.00 62.88 76 THR A CA 1
ATOM 617 C C . THR A 1 76 ? 6.201 4.637 -7.241 1.00 62.88 76 THR A C 1
ATOM 619 O O . THR A 1 76 ? 5.913 5.642 -6.594 1.00 62.88 76 THR A O 1
ATOM 622 N N . PHE A 1 77 ? 6.144 4.605 -8.574 1.00 66.50 77 PHE A N 1
ATOM 623 C CA . PHE A 1 77 ? 5.579 5.728 -9.333 1.00 66.50 77 PHE A CA 1
ATOM 624 C C . PHE A 1 77 ? 4.066 5.786 -9.131 1.00 66.50 77 PHE A C 1
ATOM 626 O O . PHE A 1 77 ? 3.543 6.835 -8.756 1.00 66.50 77 PHE A O 1
ATOM 633 N N . VAL A 1 78 ? 3.376 4.645 -9.251 1.00 73.50 78 VAL A N 1
ATOM 634 C CA . VAL A 1 78 ? 1.917 4.584 -9.083 1.00 73.50 78 VAL A CA 1
ATOM 635 C C . VAL A 1 78 ? 1.504 5.012 -7.672 1.00 73.50 78 VAL A C 1
ATOM 637 O O . VAL A 1 78 ? 0.587 5.819 -7.513 1.00 73.50 78 VAL A O 1
ATOM 640 N N . PHE A 1 79 ? 2.224 4.556 -6.646 1.00 85.06 79 PHE A N 1
ATOM 641 C CA . PHE A 1 79 ? 2.019 5.002 -5.270 1.00 85.06 79 PHE A CA 1
ATOM 642 C C . PHE A 1 79 ? 2.270 6.502 -5.100 1.00 85.06 79 PHE A C 1
ATOM 644 O O . PHE A 1 79 ? 1.455 7.180 -4.473 1.00 85.06 79 PHE A O 1
ATOM 651 N N . SER A 1 80 ? 3.362 7.034 -5.661 1.00 82.94 80 SER A N 1
ATOM 652 C CA . SER A 1 80 ? 3.714 8.458 -5.544 1.00 82.94 80 SER A CA 1
ATOM 653 C C . SER A 1 80 ? 2.641 9.364 -6.155 1.00 82.94 80 SER A C 1
ATOM 655 O O . SER A 1 80 ? 2.262 10.379 -5.558 1.00 82.94 80 SER A O 1
ATOM 657 N N . ASP A 1 81 ? 2.093 8.978 -7.306 1.00 81.50 81 ASP A N 1
ATOM 658 C CA . ASP A 1 81 ? 1.021 9.722 -7.961 1.00 81.50 81 ASP A CA 1
ATOM 659 C C . ASP A 1 81 ? -0.292 9.605 -7.190 1.00 81.50 81 ASP A C 1
ATOM 661 O O . ASP A 1 81 ? -0.914 10.620 -6.853 1.00 81.50 81 ASP A O 1
ATOM 665 N N . ARG A 1 82 ? -0.692 8.382 -6.821 1.00 87.12 82 ARG A N 1
ATOM 666 C CA . ARG A 1 82 ? -1.942 8.143 -6.085 1.00 87.12 82 ARG A CA 1
ATOM 667 C C . ARG A 1 82 ? -1.941 8.844 -4.739 1.00 87.12 82 ARG A C 1
ATOM 669 O O . ARG A 1 82 ? -2.933 9.481 -4.392 1.00 87.12 82 ARG A O 1
ATOM 676 N N . ILE A 1 83 ? -0.832 8.807 -4.003 1.00 89.25 83 ILE A N 1
ATOM 677 C CA . ILE A 1 83 ? -0.761 9.454 -2.693 1.00 89.25 83 ILE A CA 1
ATOM 678 C C . ILE A 1 83 ? -0.798 10.977 -2.797 1.00 89.25 83 ILE A C 1
ATOM 680 O O . ILE A 1 83 ? -1.379 11.649 -1.943 1.00 89.25 83 ILE A O 1
ATOM 684 N N . LYS A 1 84 ? -0.217 11.543 -3.860 1.00 84.44 84 LYS A N 1
ATOM 685 C CA . LYS A 1 84 ? -0.284 12.977 -4.141 1.00 84.44 84 LYS A CA 1
ATOM 686 C C . LYS A 1 84 ? -1.709 13.401 -4.486 1.00 84.44 84 LYS A C 1
ATOM 688 O O . LYS A 1 84 ? -2.165 14.396 -3.925 1.00 84.44 84 LYS A O 1
ATOM 693 N N . ILE A 1 85 ? -2.390 12.653 -5.352 1.00 81.50 85 ILE A N 1
ATOM 694 C CA . ILE A 1 85 ? -3.775 12.914 -5.766 1.00 81.50 85 ILE A CA 1
ATOM 695 C C . ILE A 1 85 ? -4.717 12.824 -4.564 1.00 81.50 85 ILE A C 1
ATOM 697 O O . ILE A 1 85 ? -5.362 13.815 -4.233 1.00 81.50 85 ILE A O 1
ATOM 701 N N . LEU A 1 86 ? -4.720 11.697 -3.844 1.00 87.69 86 LEU A N 1
ATOM 702 C CA . LEU A 1 86 ? -5.595 11.474 -2.686 1.00 87.69 86 LEU A CA 1
ATOM 703 C C . LEU A 1 86 ? -5.402 12.537 -1.598 1.00 87.69 86 LEU A C 1
ATOM 705 O O . LEU A 1 86 ? -6.367 13.044 -1.029 1.00 87.69 86 LEU A O 1
ATOM 709 N N . ARG A 1 87 ? -4.149 12.927 -1.330 1.00 90.75 87 ARG A N 1
ATOM 710 C CA . ARG A 1 87 ? -3.841 13.989 -0.367 1.00 90.75 87 ARG A CA 1
ATOM 711 C C . ARG A 1 87 ? -4.453 15.331 -0.779 1.00 90.75 87 ARG A C 1
ATOM 713 O O . ARG A 1 87 ? -4.953 16.046 0.085 1.00 90.75 87 ARG A O 1
ATOM 720 N N . LEU A 1 88 ? -4.356 15.693 -2.060 1.00 80.69 88 LEU A N 1
ATOM 721 C CA . LEU A 1 88 ? -4.882 16.958 -2.578 1.00 80.69 88 LEU A CA 1
ATOM 722 C C . LEU A 1 88 ? -6.414 16.957 -2.627 1.00 80.69 88 LEU A C 1
ATOM 724 O O . LEU A 1 88 ? -7.014 17.945 -2.218 1.00 80.69 88 LEU A O 1
ATOM 728 N N . GLU A 1 89 ? -7.034 15.852 -3.047 1.00 79.81 89 GLU A N 1
ATOM 729 C CA . GLU A 1 89 ? -8.494 15.667 -3.026 1.00 79.81 89 GLU A CA 1
ATOM 730 C C . GLU A 1 89 ? -9.062 15.790 -1.604 1.00 79.81 89 GLU A C 1
ATOM 732 O O . GLU A 1 89 ? -10.094 16.423 -1.400 1.00 79.81 89 GLU A O 1
ATOM 737 N N . ALA A 1 90 ? -8.358 15.248 -0.606 1.00 78.44 90 ALA A N 1
ATOM 738 C CA . ALA A 1 90 ? -8.735 15.356 0.803 1.00 78.44 90 ALA A CA 1
ATOM 739 C C . ALA A 1 90 ? -8.380 16.714 1.449 1.00 78.44 90 ALA A C 1
ATOM 741 O O . ALA A 1 90 ? -8.639 16.916 2.635 1.00 78.44 90 ALA A O 1
ATOM 742 N N . GLY A 1 91 ? -7.763 17.642 0.706 1.00 81.06 91 GLY A N 1
ATOM 743 C CA . GLY A 1 91 ? -7.422 18.983 1.191 1.00 81.06 91 GLY A CA 1
ATOM 744 C C . GLY A 1 91 ? -6.251 19.044 2.179 1.00 81.06 91 GLY A C 1
ATOM 745 O O . GLY A 1 91 ? -6.085 20.052 2.861 1.00 81.06 91 GLY A O 1
ATOM 746 N N . TYR A 1 92 ? -5.419 18.002 2.270 1.00 86.00 92 TYR A N 1
ATOM 747 C CA . TYR A 1 92 ? -4.313 17.958 3.229 1.00 86.00 92 TYR A CA 1
ATOM 748 C C . TYR A 1 92 ? -3.015 18.564 2.677 1.00 86.00 92 TYR A C 1
ATOM 750 O O . TYR A 1 92 ? -2.528 18.235 1.586 1.00 86.00 92 TYR A O 1
ATOM 758 N N . SER A 1 93 ? -2.337 19.370 3.489 1.00 88.75 93 SER A N 1
ATOM 759 C CA . SER A 1 93 ? -0.930 19.709 3.263 1.00 88.75 93 SER A CA 1
ATOM 760 C C . SER A 1 93 ? -0.019 18.500 3.525 1.00 88.75 93 SER A C 1
ATOM 762 O O . SER A 1 93 ? -0.367 17.554 4.236 1.00 88.75 93 SER A O 1
ATOM 764 N N . GLN A 1 94 ? 1.206 18.529 2.986 1.00 86.44 94 GLN A N 1
ATOM 765 C CA . GLN A 1 94 ? 2.204 17.489 3.282 1.00 86.44 94 GLN A CA 1
ATOM 766 C C . GLN A 1 94 ? 2.506 17.390 4.784 1.00 86.44 94 GLN A C 1
ATOM 768 O O . GLN A 1 94 ? 2.729 16.300 5.302 1.00 86.44 94 GLN A O 1
ATOM 773 N N . LYS A 1 95 ? 2.511 18.529 5.489 1.00 85.38 95 LYS A N 1
ATOM 774 C CA . LYS A 1 95 ? 2.787 18.594 6.928 1.00 85.38 95 LYS A CA 1
ATOM 775 C C . LYS A 1 95 ? 1.675 17.934 7.743 1.00 85.38 95 LYS A C 1
ATOM 777 O O . LYS A 1 95 ? 1.974 17.205 8.687 1.00 85.38 95 LYS A O 1
ATOM 782 N N . GLU A 1 96 ? 0.418 18.172 7.378 1.00 81.56 96 GLU A N 1
ATOM 783 C CA . GLU A 1 96 ? -0.744 17.583 8.052 1.00 81.56 96 GLU A CA 1
ATOM 784 C C . GLU A 1 96 ? -0.784 16.071 7.865 1.00 81.56 96 GLU A C 1
ATOM 786 O O . GLU A 1 96 ? -0.824 15.341 8.855 1.00 81.56 96 GLU A O 1
ATOM 791 N N . LEU A 1 97 ? -0.656 15.587 6.626 1.00 87.81 97 LEU A N 1
ATOM 792 C CA . LEU A 1 97 ? -0.682 14.149 6.365 1.00 87.81 97 LEU A CA 1
ATOM 793 C C . LEU A 1 97 ? 0.511 13.424 7.005 1.00 87.81 97 LEU A C 1
ATOM 795 O O . LEU A 1 97 ? 0.338 12.356 7.592 1.00 87.81 97 LEU A O 1
ATOM 799 N N . ALA A 1 98 ? 1.709 14.022 6.972 1.00 89.94 98 ALA A N 1
ATOM 800 C CA . ALA A 1 98 ? 2.887 13.486 7.655 1.00 89.94 98 ALA A CA 1
ATOM 801 C C . ALA A 1 98 ? 2.643 13.317 9.163 1.00 89.94 98 ALA A C 1
ATOM 803 O O . ALA A 1 98 ? 2.943 12.262 9.732 1.00 89.94 98 ALA A O 1
ATOM 804 N N . LYS A 1 99 ? 2.028 14.324 9.801 1.00 88.00 99 LYS A N 1
ATOM 805 C CA . LYS A 1 99 ? 1.639 14.270 11.215 1.00 88.00 99 LYS A CA 1
ATOM 806 C C . LYS A 1 99 ? 0.626 13.151 11.468 1.00 88.00 99 LYS A C 1
ATOM 808 O O . LYS A 1 99 ? 0.797 12.399 12.425 1.00 88.00 99 LYS A O 1
ATOM 813 N N . MET A 1 100 ? -0.378 12.998 10.602 1.00 83.44 100 MET A N 1
ATOM 814 C CA . MET A 1 100 ? -1.390 11.941 10.723 1.00 83.44 100 MET A CA 1
ATOM 815 C C . MET A 1 100 ? -0.766 10.545 10.669 1.00 83.44 100 MET A C 1
ATOM 817 O O . MET A 1 100 ? -1.115 9.697 11.488 1.00 83.44 100 MET A O 1
ATOM 821 N N . ILE A 1 101 ? 0.205 10.300 9.784 1.00 89.44 101 ILE A N 1
ATOM 822 C CA . ILE A 1 101 ? 0.866 8.988 9.661 1.00 89.44 101 ILE A CA 1
ATOM 823 C C . ILE A 1 101 ? 2.096 8.800 10.563 1.00 89.44 101 ILE A C 1
ATOM 825 O O . ILE A 1 101 ? 2.716 7.736 10.534 1.00 89.44 101 ILE A O 1
ATOM 829 N N . GLY A 1 102 ? 2.435 9.792 11.389 1.00 88.25 102 GLY A N 1
ATOM 830 C CA . GLY A 1 102 ? 3.533 9.708 12.355 1.00 88.25 102 GLY A CA 1
ATOM 831 C C . GLY A 1 102 ? 4.925 9.749 11.717 1.00 88.25 102 GLY A C 1
ATOM 832 O O . GLY A 1 102 ? 5.804 8.976 12.101 1.00 88.25 102 GLY A O 1
ATOM 833 N N . VAL A 1 103 ? 5.134 10.614 10.722 1.00 87.25 103 VAL A N 1
ATOM 834 C CA . VAL A 1 103 ? 6.450 10.876 10.110 1.00 87.25 103 VAL A CA 1
ATOM 835 C C . VAL A 1 103 ? 6.736 12.376 10.045 1.00 87.25 103 VAL A C 1
ATOM 837 O O . VAL A 1 103 ? 5.832 13.202 10.141 1.00 87.25 103 VAL A O 1
ATOM 840 N N . SER A 1 104 ? 8.004 12.753 9.872 1.00 89.88 104 SER A N 1
ATOM 841 C CA . SER A 1 104 ? 8.362 14.146 9.584 1.00 89.88 104 SER A CA 1
ATOM 842 C C . SER A 1 104 ? 7.906 14.546 8.176 1.00 89.88 104 SER A C 1
ATOM 844 O O . SER A 1 104 ? 7.855 13.710 7.272 1.00 89.88 104 SER A O 1
ATOM 846 N N . GLN A 1 105 ? 7.624 15.834 7.957 1.00 87.50 105 GLN A N 1
ATOM 847 C CA . GLN A 1 105 ? 7.240 16.339 6.631 1.00 87.50 105 GLN A CA 1
ATOM 848 C C . GLN A 1 105 ? 8.318 16.054 5.570 1.00 87.50 105 GLN A C 1
ATOM 850 O O . GLN A 1 105 ? 7.978 15.659 4.459 1.00 87.50 105 GLN A O 1
ATOM 855 N N . GLY A 1 106 ? 9.604 16.137 5.930 1.00 85.00 106 GLY A N 1
ATOM 856 C CA . GLY A 1 106 ? 10.705 15.763 5.038 1.00 85.00 106 GLY A CA 1
ATOM 857 C C . GLY A 1 106 ? 10.739 14.270 4.683 1.00 85.00 106 GLY A C 1
ATOM 858 O O . GLY A 1 106 ? 11.084 13.925 3.559 1.00 85.00 106 GLY A O 1
ATOM 859 N N . ASN A 1 107 ? 10.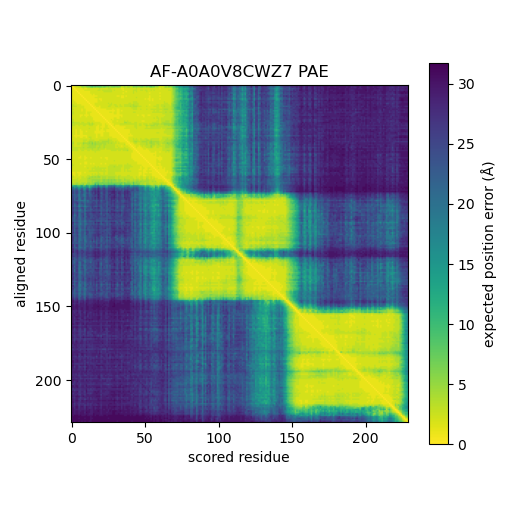341 13.372 5.595 1.00 83.56 107 ASN A N 1
ATOM 860 C CA . ASN A 1 107 ? 10.204 11.946 5.273 1.00 83.56 107 ASN A CA 1
ATOM 861 C C . ASN A 1 107 ? 8.987 11.674 4.388 1.00 83.56 107 ASN A C 1
ATOM 863 O O . ASN A 1 107 ? 9.084 10.849 3.487 1.00 83.56 107 ASN A O 1
ATOM 867 N N . TYR A 1 108 ? 7.874 12.378 4.611 1.00 86.50 108 TYR A N 1
ATOM 868 C CA . TYR A 1 108 ? 6.709 12.290 3.733 1.00 86.50 108 TYR A CA 1
ATOM 869 C C . TYR A 1 108 ? 7.019 12.787 2.317 1.00 86.50 108 TYR A C 1
ATOM 871 O O . TYR A 1 108 ? 6.588 12.174 1.349 1.00 86.50 108 TYR A O 1
ATOM 879 N N . ALA A 1 109 ? 7.781 13.876 2.175 1.00 83.81 109 ALA A N 1
ATOM 880 C CA . ALA A 1 109 ? 8.114 14.443 0.867 1.00 83.81 109 ALA A CA 1
ATOM 881 C C . ALA A 1 109 ? 8.790 13.417 -0.063 1.00 83.81 109 ALA A C 1
ATOM 883 O O . ALA A 1 109 ? 8.518 13.412 -1.260 1.00 83.81 109 ALA A O 1
ATOM 884 N N . LYS A 1 110 ? 9.579 12.491 0.499 1.00 81.62 110 LYS A N 1
ATOM 885 C CA . LYS A 1 110 ? 10.235 11.392 -0.235 1.00 81.62 110 LYS A CA 1
ATOM 886 C C . LYS A 1 110 ? 9.259 10.378 -0.837 1.00 81.62 110 LYS A C 1
ATOM 888 O O . LYS A 1 110 ? 9.636 9.634 -1.732 1.00 81.62 110 LYS A O 1
ATOM 893 N N . TYR A 1 111 ? 8.015 10.340 -0.360 1.00 79.75 111 TYR A N 1
ATOM 894 C CA . TYR A 1 111 ? 6.964 9.494 -0.929 1.00 79.75 111 TYR A CA 1
ATOM 895 C C . TYR A 1 111 ? 6.443 10.018 -2.271 1.00 79.75 111 TYR A C 1
ATOM 897 O O . TYR A 1 111 ? 5.662 9.324 -2.903 1.00 79.75 111 TYR A O 1
ATOM 905 N N . GLY A 1 112 ? 6.817 11.237 -2.680 1.00 58.66 112 GLY A N 1
ATOM 906 C CA . GLY A 1 112 ? 6.368 11.861 -3.927 1.00 58.66 112 GLY A CA 1
ATOM 907 C C . GLY A 1 112 ? 7.500 12.352 -4.832 1.00 58.66 112 GLY A C 1
ATOM 908 O O . GLY A 1 112 ? 7.249 13.216 -5.667 1.00 58.66 112 GLY A O 1
ATOM 909 N N . THR A 1 113 ? 8.737 11.881 -4.637 1.00 58.72 113 THR A N 1
ATOM 910 C CA . THR A 1 113 ? 9.901 12.275 -5.451 1.00 58.72 113 THR A CA 1
ATOM 911 C C . THR A 1 113 ? 10.303 11.179 -6.434 1.00 58.72 113 THR A C 1
ATOM 913 O O . THR A 1 113 ? 10.477 10.031 -6.035 1.00 58.72 113 THR A O 1
ATOM 916 N N . GLU A 1 114 ? 10.550 11.572 -7.686 1.00 46.47 114 GLU A N 1
ATOM 917 C CA . GLU A 1 114 ? 11.042 10.726 -8.794 1.00 46.47 114 GLU A CA 1
ATOM 918 C C . GLU A 1 114 ? 12.460 10.174 -8.555 1.00 46.47 114 GLU A C 1
ATOM 920 O O . GLU A 1 114 ? 12.886 9.203 -9.168 1.00 46.47 114 GLU A O 1
ATOM 925 N N . ILE A 1 115 ? 13.212 10.776 -7.630 1.00 38.41 115 ILE A N 1
ATOM 926 C CA . ILE A 1 115 ? 14.561 10.338 -7.277 1.00 38.41 115 ILE A CA 1
ATOM 927 C C .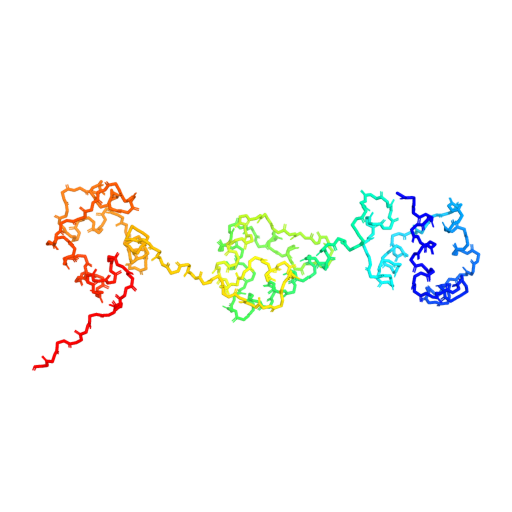 ILE A 1 115 ? 14.473 9.560 -5.963 1.00 38.41 115 ILE A C 1
ATOM 929 O O . ILE A 1 115 ? 14.484 10.137 -4.876 1.00 38.41 115 ILE A O 1
ATOM 933 N N . GLY A 1 116 ? 14.376 8.234 -6.068 1.00 50.91 116 GLY A N 1
ATOM 934 C CA . GLY A 1 116 ? 14.603 7.318 -4.945 1.00 50.91 116 GLY A CA 1
ATOM 935 C C . GLY A 1 116 ? 13.375 6.658 -4.321 1.00 50.91 116 GLY A C 1
ATOM 936 O O . GLY A 1 116 ? 13.548 6.030 -3.283 1.00 50.91 116 GLY A O 1
ATOM 937 N N . HIS A 1 117 ? 12.188 6.780 -4.927 1.00 58.81 117 HIS A N 1
ATOM 938 C CA . HIS A 1 117 ? 11.081 5.821 -4.815 1.00 58.81 117 HIS A CA 1
ATOM 939 C C . HIS A 1 117 ? 11.007 5.051 -3.476 1.00 58.81 117 HIS A C 1
ATOM 941 O O . HIS A 1 117 ? 11.397 3.886 -3.385 1.00 58.81 117 HIS A O 1
ATOM 947 N N . ILE A 1 118 ? 10.497 5.698 -2.417 1.00 66.44 118 ILE A N 1
ATOM 948 C CA . ILE A 1 118 ? 10.354 5.068 -1.093 1.00 66.44 118 ILE A CA 1
ATOM 949 C C . ILE A 1 118 ? 8.897 4.690 -0.846 1.00 66.44 118 ILE A C 1
ATOM 951 O O . ILE A 1 118 ? 8.071 5.538 -0.503 1.00 66.44 118 ILE A O 1
ATOM 955 N N . ILE A 1 119 ? 8.608 3.393 -0.927 1.00 71.44 119 ILE A N 1
ATOM 956 C CA . ILE A 1 119 ? 7.352 2.835 -0.429 1.00 71.44 119 ILE A CA 1
ATOM 957 C C . ILE A 1 119 ? 7.393 2.849 1.113 1.00 71.44 119 ILE A C 1
ATOM 959 O O . ILE A 1 119 ? 8.359 2.366 1.716 1.00 71.44 119 ILE A O 1
ATOM 963 N N . PRO A 1 120 ? 6.379 3.412 1.794 1.00 81.75 120 PRO A N 1
ATOM 964 C CA . PRO A 1 120 ? 6.295 3.366 3.246 1.00 81.75 120 PRO A CA 1
ATOM 965 C C . PRO A 1 120 ? 6.194 1.928 3.762 1.00 81.75 120 PRO A C 1
ATOM 967 O O . PRO A 1 120 ? 5.767 1.012 3.069 1.00 81.75 120 PRO A O 1
ATOM 970 N N . THR A 1 121 ? 6.505 1.728 5.040 1.00 83.69 121 THR A N 1
ATOM 971 C CA . THR A 1 121 ? 6.281 0.427 5.684 1.00 83.69 121 THR A CA 1
ATOM 972 C C . THR A 1 121 ? 4.811 0.002 5.595 1.00 83.69 121 THR A C 1
ATOM 974 O O . THR A 1 121 ? 3.916 0.850 5.596 1.00 83.69 121 THR A O 1
ATOM 977 N N . ILE A 1 122 ? 4.542 -1.308 5.621 1.00 78.12 122 ILE A N 1
ATOM 978 C CA . ILE A 1 122 ? 3.176 -1.862 5.553 1.00 78.12 122 ILE A CA 1
ATOM 979 C C . ILE A 1 122 ? 2.213 -1.244 6.580 1.00 78.12 122 ILE A C 1
ATOM 981 O O . ILE A 1 122 ? 1.051 -0.995 6.277 1.00 78.12 122 ILE A O 1
ATOM 985 N N . TYR A 1 123 ? 2.705 -0.920 7.781 1.00 80.88 123 TYR A N 1
ATOM 986 C CA . TYR A 1 123 ? 1.937 -0.204 8.803 1.00 80.88 123 TYR A CA 1
ATOM 987 C C . TYR A 1 123 ? 1.443 1.169 8.314 1.00 80.88 123 TYR A C 1
ATOM 989 O O . TYR A 1 123 ? 0.286 1.527 8.515 1.00 80.88 123 TYR A O 1
ATOM 997 N N . ARG A 1 124 ? 2.307 1.936 7.640 1.00 88.75 124 ARG A N 1
ATOM 998 C CA . ARG A 1 124 ? 1.962 3.258 7.102 1.00 88.75 124 ARG A CA 1
ATOM 999 C C . ARG A 1 124 ? 1.081 3.153 5.865 1.00 88.75 124 ARG A C 1
ATOM 1001 O O . ARG A 1 124 ? 0.172 3.960 5.739 1.00 88.75 124 ARG A O 1
ATOM 1008 N N . LEU A 1 125 ? 1.303 2.158 5.006 1.00 86.56 125 LEU A N 1
ATOM 1009 C CA . LEU A 1 125 ? 0.421 1.878 3.869 1.00 86.56 125 LEU A CA 1
ATOM 1010 C C . LEU A 1 125 ? -1.011 1.602 4.330 1.00 86.56 125 LEU A C 1
ATOM 1012 O O . LEU A 1 125 ? -1.932 2.230 3.823 1.00 86.56 125 LEU A O 1
ATOM 1016 N N . LYS A 1 126 ? -1.195 0.749 5.346 1.00 83.25 126 LYS A N 1
ATOM 1017 C CA . LYS A 1 126 ? -2.516 0.501 5.947 1.00 83.25 126 LYS A CA 1
ATOM 1018 C C . LYS A 1 126 ? -3.141 1.775 6.508 1.00 83.25 126 LYS A C 1
ATOM 1020 O O . LYS A 1 126 ? -4.303 2.051 6.255 1.00 83.25 126 LYS A O 1
ATOM 1025 N N . LYS A 1 127 ? -2.354 2.600 7.199 1.00 85.69 127 LYS A N 1
ATOM 1026 C CA . LYS A 1 127 ? -2.844 3.867 7.750 1.00 85.69 127 LYS A CA 1
ATOM 1027 C C . LYS A 1 127 ? -3.249 4.874 6.667 1.00 85.69 127 LYS A C 1
ATOM 1029 O O . LYS A 1 127 ? -4.233 5.580 6.832 1.00 85.69 127 LYS A O 1
ATOM 1034 N N . LEU A 1 128 ? -2.507 4.948 5.562 1.00 89.94 128 LEU A N 1
ATOM 1035 C CA . LEU A 1 128 ? -2.869 5.776 4.405 1.00 89.94 128 LEU A CA 1
ATOM 1036 C C . LEU A 1 128 ? -4.133 5.241 3.720 1.00 89.94 128 LEU A C 1
ATOM 1038 O O . LEU A 1 128 ? -5.019 6.025 3.397 1.00 89.94 128 LEU A O 1
ATOM 1042 N N . ALA A 1 129 ? -4.233 3.922 3.557 1.00 89.31 129 ALA A N 1
ATOM 1043 C CA . ALA A 1 129 ? -5.407 3.239 3.021 1.00 89.31 129 ALA A CA 1
ATOM 1044 C C . ALA A 1 129 ? -6.663 3.555 3.852 1.00 89.31 129 ALA A C 1
ATOM 1046 O O . ALA A 1 129 ? -7.694 3.921 3.298 1.00 89.31 129 ALA A O 1
ATOM 1047 N N . GLU A 1 130 ? -6.545 3.531 5.182 1.00 84.56 130 GLU A N 1
ATOM 1048 C CA . GLU A 1 130 ? -7.608 3.929 6.112 1.00 84.56 130 GLU A CA 1
ATOM 1049 C C . GLU A 1 130 ? -7.975 5.419 6.001 1.00 84.56 130 GLU A C 1
ATOM 1051 O O . GLU A 1 130 ? -9.156 5.746 5.935 1.00 84.56 130 GLU A O 1
ATOM 1056 N N . ILE A 1 131 ? -6.988 6.327 5.958 1.00 85.75 131 ILE A N 1
ATOM 1057 C CA . ILE A 1 131 ? -7.224 7.782 5.855 1.00 85.75 131 ILE A CA 1
ATOM 1058 C C . ILE A 1 131 ? -7.985 8.133 4.573 1.00 85.75 131 ILE A C 1
ATOM 1060 O O . ILE A 1 131 ? -8.869 8.986 4.598 1.00 85.75 131 ILE A O 1
ATOM 1064 N N . PHE A 1 132 ? -7.627 7.492 3.462 1.00 86.31 132 PHE A N 1
ATOM 1065 C CA . PHE A 1 132 ? -8.191 7.787 2.145 1.00 86.31 132 PHE A CA 1
ATOM 1066 C C . PHE A 1 132 ? -9.325 6.856 1.732 1.00 86.31 132 PHE A C 1
ATOM 1068 O O . PHE A 1 132 ? -9.889 7.044 0.658 1.00 86.31 132 PHE A O 1
ATOM 1075 N N . ASN A 1 133 ? -9.668 5.886 2.579 1.00 83.06 133 ASN A N 1
ATOM 1076 C CA . ASN A 1 133 ? -10.714 4.904 2.331 1.00 83.06 133 ASN A CA 1
ATOM 1077 C C . ASN A 1 133 ? -10.529 4.140 1.004 1.00 83.06 133 ASN A C 1
ATOM 1079 O O . ASN A 1 133 ? -11.457 3.994 0.213 1.00 83.06 133 ASN A O 1
ATOM 1083 N N . VAL A 1 134 ? -9.305 3.673 0.761 1.00 85.38 134 VAL A N 1
ATOM 1084 C CA . VAL A 1 134 ? -8.908 2.895 -0.424 1.00 85.38 134 VAL A CA 1
ATOM 1085 C C . VAL A 1 134 ? -8.174 1.630 0.005 1.00 85.38 134 VAL A C 1
ATOM 1087 O O . VAL A 1 134 ? -7.641 1.567 1.110 1.00 85.38 134 VAL A O 1
ATOM 1090 N N . SER A 1 135 ? -8.085 0.627 -0.862 1.00 85.56 135 SER A N 1
ATOM 1091 C CA . SER A 1 135 ? -7.282 -0.568 -0.594 1.00 85.56 135 SER A CA 1
ATOM 1092 C C . SER A 1 135 ? -5.768 -0.296 -0.675 1.00 85.56 135 SER A C 1
ATOM 1094 O O . SER A 1 135 ? -5.296 0.606 -1.372 1.00 85.56 135 SER A O 1
ATOM 1096 N N . VAL A 1 136 ? -4.966 -1.111 0.024 1.00 84.94 136 VAL A N 1
ATOM 1097 C CA . VAL A 1 136 ? -3.497 -1.086 -0.134 1.00 84.94 136 VAL A CA 1
ATOM 1098 C C . VAL A 1 136 ? -3.108 -1.474 -1.563 1.00 84.94 136 VAL A C 1
ATOM 1100 O O . VAL A 1 136 ? -2.211 -0.859 -2.129 1.00 84.94 136 VAL A O 1
ATOM 1103 N N . SER A 1 137 ? -3.831 -2.417 -2.170 1.00 82.62 137 SER A N 1
ATOM 1104 C CA . SER A 1 137 ? -3.661 -2.808 -3.571 1.00 82.62 137 SER A CA 1
ATOM 1105 C C . SER A 1 137 ? -3.894 -1.638 -4.528 1.00 82.62 137 SER A C 1
ATOM 1107 O O . SER A 1 137 ? -3.113 -1.445 -5.458 1.00 82.62 137 SER A O 1
ATOM 1109 N N . TYR A 1 138 ? -4.883 -0.777 -4.258 1.00 85.50 138 TYR A N 1
ATOM 1110 C CA . TYR A 1 138 ? -5.022 0.486 -4.980 1.00 85.50 138 TYR A CA 1
ATOM 1111 C C . TYR A 1 138 ? -3.833 1.411 -4.706 1.00 85.50 138 TYR A C 1
ATOM 1113 O O . TYR A 1 138 ? -3.255 1.952 -5.635 1.00 85.50 138 TYR A O 1
ATOM 1121 N N . LEU A 1 139 ? -3.390 1.606 -3.466 1.00 86.19 139 LEU A N 1
ATOM 1122 C CA . LEU A 1 139 ? -2.229 2.477 -3.233 1.00 86.19 139 LEU A CA 1
ATOM 1123 C C . LEU A 1 139 ? -0.977 2.010 -3.985 1.00 86.19 139 LEU A C 1
ATOM 1125 O O . LEU A 1 139 ? -0.229 2.846 -4.478 1.00 86.19 139 LEU A O 1
ATOM 1129 N N . LEU A 1 140 ? -0.769 0.701 -4.100 1.00 82.62 140 LEU A N 1
ATOM 1130 C CA . LEU A 1 140 ? 0.391 0.132 -4.779 1.00 82.62 140 LEU A CA 1
ATOM 1131 C C . LEU A 1 140 ? 0.225 0.035 -6.300 1.00 82.62 140 LEU A C 1
ATOM 1133 O O . LEU A 1 140 ? 1.215 -0.168 -6.987 1.00 82.62 140 LEU A O 1
ATOM 1137 N N . GLY A 1 141 ? -0.970 0.217 -6.864 1.00 75.88 141 GLY A N 1
ATOM 1138 C CA . GLY A 1 141 ? -1.167 0.069 -8.312 1.00 75.88 141 GLY A CA 1
ATOM 1139 C C . GLY A 1 141 ? -1.404 -1.364 -8.777 1.00 75.88 141 GLY A C 1
ATOM 1140 O O . GLY A 1 141 ? -1.256 -1.651 -9.957 1.00 75.88 141 GLY A O 1
ATOM 1141 N N . GLU A 1 142 ? -1.772 -2.264 -7.868 1.00 76.62 142 GLU A N 1
ATOM 1142 C CA . GLU A 1 142 ? -2.184 -3.635 -8.198 1.00 76.62 142 GLU A CA 1
ATOM 1143 C C . GLU A 1 142 ? -3.604 -3.679 -8.798 1.00 76.62 142 GLU A C 1
ATOM 1145 O O . GLU A 1 142 ? -3.978 -4.652 -9.444 1.00 76.62 142 GLU A O 1
ATOM 1150 N N . THR A 1 143 ? -4.400 -2.627 -8.579 1.00 73.69 143 THR A N 1
ATOM 1151 C CA . THR A 1 143 ? -5.747 -2.441 -9.139 1.00 73.69 143 THR A CA 1
ATOM 1152 C C . THR A 1 143 ? -6.029 -0.957 -9.361 1.00 73.69 143 THR A C 1
ATOM 1154 O O . THR A 1 143 ? -5.585 -0.133 -8.565 1.00 73.69 143 THR A O 1
ATOM 1157 N N . ASP A 1 144 ? -6.771 -0.590 -10.404 1.00 75.69 144 ASP A N 1
ATOM 1158 C CA . ASP A 1 144 ? -7.249 0.787 -10.629 1.00 75.69 144 ASP A CA 1
ATOM 1159 C C . ASP A 1 144 ? -8.532 1.111 -9.863 1.00 75.69 144 ASP A C 1
ATOM 1161 O O . ASP A 1 144 ? -8.913 2.276 -9.717 1.00 75.69 144 ASP A O 1
ATOM 1165 N N . GLU A 1 145 ? -9.187 0.090 -9.322 1.00 75.62 145 GLU A N 1
ATOM 1166 C CA . GLU A 1 145 ? -10.373 0.275 -8.512 1.00 75.62 145 GLU A CA 1
ATOM 1167 C C . GLU A 1 145 ? -9.965 0.890 -7.174 1.00 75.62 145 GLU A C 1
ATOM 1169 O O . GLU A 1 145 ? -9.231 0.280 -6.395 1.00 75.62 145 GLU A O 1
ATOM 1174 N N . ARG A 1 146 ? -10.497 2.080 -6.860 1.00 71.19 146 ARG A N 1
ATOM 1175 C CA . ARG A 1 146 ? -10.422 2.713 -5.526 1.00 71.19 146 ARG A CA 1
ATOM 1176 C C . ARG A 1 146 ? -11.207 1.924 -4.469 1.00 71.19 146 ARG A C 1
ATOM 1178 O O . ARG A 1 146 ? -11.715 2.537 -3.536 1.00 71.19 146 ARG A O 1
ATOM 1185 N N . THR A 1 147 ? -11.362 0.607 -4.652 1.00 60.47 147 THR A N 1
ATOM 1186 C CA . THR A 1 147 ? -12.189 -0.282 -3.841 1.00 60.47 147 THR A CA 1
ATOM 1187 C C . THR A 1 147 ? -12.053 0.123 -2.394 1.00 60.47 147 THR A C 1
ATOM 1189 O O . THR A 1 147 ? -10.948 0.183 -1.837 1.00 60.47 147 THR A O 1
ATOM 1192 N N . LEU A 1 148 ? -13.205 0.476 -1.831 1.00 56.25 148 LEU A N 1
ATOM 1193 C CA . LEU A 1 148 ? -13.342 0.716 -0.417 1.00 56.25 148 LEU A CA 1
ATOM 1194 C C . LEU A 1 148 ? -12.706 -0.504 0.248 1.00 56.25 148 LEU A C 1
ATOM 1196 O O . LEU A 1 148 ? -13.005 -1.645 -0.120 1.00 56.25 148 LEU A O 1
ATOM 1200 N N . ILE A 1 149 ? -11.857 -0.287 1.252 1.00 52.34 149 ILE A N 1
ATOM 1201 C CA . ILE A 1 149 ? -11.931 -1.233 2.354 1.00 52.34 149 ILE A CA 1
ATOM 1202 C C . ILE A 1 149 ? -13.376 -1.044 2.795 1.00 52.34 149 ILE A C 1
ATOM 1204 O O . ILE A 1 149 ? -13.675 -0.055 3.463 1.00 52.34 149 ILE A O 1
ATOM 1208 N N . GLU A 1 150 ? -14.299 -1.887 2.313 1.00 49.06 150 GLU A N 1
ATOM 1209 C CA . GLU A 1 150 ? -15.574 -2.051 2.986 1.00 49.06 150 GLU A CA 1
ATOM 1210 C C . GLU A 1 150 ? -15.141 -2.199 4.433 1.00 49.06 150 GLU A C 1
ATOM 1212 O O . GLU A 1 150 ? -14.398 -3.135 4.748 1.00 49.06 150 GLU A O 1
ATOM 1217 N N . LYS A 1 151 ? -15.426 -1.193 5.278 1.00 52.62 151 LYS A N 1
ATOM 1218 C CA . LYS A 1 151 ? -15.289 -1.354 6.722 1.00 52.62 151 LYS A CA 1
ATOM 1219 C C . LYS A 1 151 ? -16.012 -2.661 6.948 1.00 52.62 151 LYS A C 1
ATOM 1221 O O . LYS A 1 151 ? -17.223 -2.658 6.751 1.00 52.62 151 LYS A O 1
ATOM 1226 N N . ALA A 1 152 ? -15.270 -3.749 7.182 1.00 53.72 152 ALA A N 1
ATOM 1227 C CA . ALA A 1 152 ? -15.858 -5.075 7.146 1.00 53.72 152 ALA A CA 1
ATOM 1228 C C . ALA A 1 152 ? -17.058 -4.982 8.068 1.00 53.72 152 ALA A C 1
ATOM 1230 O O . ALA A 1 152 ? -16.868 -4.618 9.237 1.00 53.72 152 ALA A O 1
ATOM 1231 N N . GLU A 1 153 ? -18.265 -5.111 7.499 1.00 61.84 153 GLU A N 1
ATOM 1232 C CA . GLU A 1 153 ? -19.477 -4.856 8.263 1.00 61.84 153 GLU A CA 1
ATOM 1233 C C . GLU A 1 153 ? -19.341 -5.733 9.497 1.00 61.84 153 GLU A C 1
ATOM 1235 O O . GLU A 1 153 ? -19.065 -6.931 9.357 1.00 61.84 153 GLU A O 1
ATOM 1240 N N . PRO A 1 154 ? -19.351 -5.130 10.696 1.00 73.69 154 PRO A N 1
ATOM 1241 C CA . PRO A 1 154 ? -18.886 -5.801 11.893 1.00 73.69 154 PRO A CA 1
ATOM 1242 C C . PRO A 1 154 ? -19.655 -7.109 12.029 1.00 73.69 154 PRO A C 1
ATOM 1244 O O . PRO A 1 154 ? -20.878 -7.121 12.180 1.00 73.69 154 PRO A O 1
ATOM 1247 N N . SER A 1 155 ? -18.925 -8.214 11.907 1.00 80.94 155 SER A N 1
ATOM 1248 C CA . SER A 1 155 ? -19.484 -9.541 11.641 1.00 80.94 155 SER A CA 1
ATOM 1249 C C . SER A 1 155 ? -20.086 -10.152 12.904 1.00 80.94 155 SER A C 1
ATOM 1251 O O . SER A 1 155 ? -20.992 -10.987 12.861 1.00 80.94 155 SER A O 1
ATOM 1253 N N . SER A 1 156 ? -19.645 -9.662 14.062 1.00 88.44 156 SER A N 1
ATOM 1254 C CA . SER A 1 156 ? -20.005 -10.176 15.375 1.00 88.44 156 SER A CA 1
ATOM 1255 C C . SER A 1 156 ? -20.489 -9.076 16.324 1.00 88.44 156 SER A C 1
ATOM 1257 O O . SER A 1 156 ? -20.172 -7.895 16.175 1.00 88.44 156 SER A O 1
ATOM 1259 N N . PHE A 1 157 ? -21.256 -9.475 17.343 1.00 92.00 157 PHE A N 1
ATOM 1260 C CA . PHE A 1 157 ? -21.716 -8.571 18.402 1.00 92.00 157 PHE A CA 1
ATOM 1261 C C . PHE A 1 157 ? -20.559 -7.784 19.061 1.00 92.00 157 PHE A C 1
ATOM 1263 O O . PHE A 1 157 ? -20.684 -6.565 19.187 1.00 92.00 157 PHE A O 1
ATOM 1270 N N . PRO A 1 158 ? -19.421 -8.410 19.437 1.00 92.69 158 PRO A N 1
ATOM 1271 C CA . PRO A 1 158 ? -18.297 -7.688 20.034 1.00 92.69 158 PRO A CA 1
ATOM 1272 C C . PRO A 1 158 ? -17.700 -6.616 19.113 1.00 92.69 158 PRO A C 1
ATOM 1274 O O . PRO A 1 158 ? -17.376 -5.520 19.574 1.00 92.69 158 PRO A O 1
ATOM 1277 N N . GLU A 1 159 ? -17.592 -6.904 17.813 1.00 87.25 159 GLU A N 1
ATOM 1278 C CA . GLU A 1 159 ? -17.108 -5.947 16.814 1.00 87.25 159 GLU A CA 1
ATOM 1279 C C . GLU A 1 159 ? -18.074 -4.776 16.645 1.00 87.25 159 GLU A C 1
ATOM 1281 O O . GLU A 1 159 ? -17.638 -3.625 16.676 1.00 87.25 159 GLU A O 1
ATOM 1286 N N . ARG A 1 160 ? -19.383 -5.053 16.556 1.00 91.75 160 ARG A N 1
ATOM 1287 C CA . ARG A 1 160 ? -20.434 -4.024 16.478 1.00 91.75 160 ARG A CA 1
ATOM 1288 C C . ARG A 1 160 ? -20.400 -3.105 17.686 1.00 91.75 160 ARG A C 1
ATOM 1290 O O . ARG A 1 160 ? -20.386 -1.886 17.540 1.00 91.75 160 ARG A O 1
ATOM 1297 N N . LEU A 1 161 ? -20.326 -3.691 18.876 1.00 92.75 161 LEU A N 1
ATOM 1298 C CA . LEU A 1 161 ? -20.278 -2.957 20.133 1.00 92.75 161 LEU A CA 1
ATOM 1299 C C . LEU A 1 161 ? -19.030 -2.065 20.229 1.00 92.75 161 LEU A C 1
ATOM 1301 O O . LEU A 1 161 ? -19.116 -0.910 20.653 1.00 92.75 161 LEU A O 1
ATOM 1305 N N . LYS A 1 162 ? -17.872 -2.586 19.811 1.00 89.69 162 LYS A N 1
ATOM 1306 C CA . LYS A 1 162 ? -16.616 -1.833 19.792 1.00 89.69 162 LYS A CA 1
ATOM 1307 C C . LYS A 1 162 ? -16.648 -0.692 18.785 1.00 89.69 162 LYS A C 1
ATOM 1309 O O . LYS A 1 162 ? -16.187 0.402 19.109 1.00 89.69 162 LYS A O 1
ATOM 1314 N N . LEU A 1 163 ? -17.184 -0.943 17.593 1.00 85.94 163 LEU A N 1
ATOM 1315 C CA . LEU A 1 163 ? -17.327 0.061 16.547 1.00 85.94 163 LEU A CA 1
ATOM 1316 C C . LEU A 1 163 ? -18.205 1.218 17.026 1.00 85.94 163 LEU A C 1
ATOM 1318 O O . LEU A 1 163 ? -17.734 2.351 17.036 1.00 85.94 163 LEU A O 1
ATOM 1322 N N . LEU A 1 164 ? -19.415 0.923 17.514 1.00 90.19 164 LEU A N 1
ATOM 1323 C CA . LEU A 1 164 ? -20.346 1.929 18.034 1.00 90.19 164 LEU A CA 1
ATOM 1324 C C . LEU A 1 164 ? -19.705 2.774 19.139 1.00 90.19 164 LEU A C 1
ATOM 1326 O O . LEU A 1 164 ? -19.770 3.999 19.100 1.00 90.19 164 LEU A O 1
ATOM 1330 N N . ARG A 1 165 ? -18.995 2.145 20.087 1.00 93.31 165 ARG A N 1
ATOM 1331 C CA . ARG A 1 165 ? -18.289 2.884 21.143 1.00 93.31 165 ARG A CA 1
ATOM 1332 C C . ARG A 1 165 ? -17.256 3.862 20.581 1.00 93.31 165 ARG A C 1
ATOM 1334 O O . ARG A 1 165 ? -17.158 4.986 21.072 1.00 93.31 165 ARG A O 1
ATOM 1341 N N . VAL A 1 166 ? -16.445 3.410 19.624 1.00 82.69 166 VAL A N 1
ATOM 1342 C CA . VAL A 1 166 ? -15.380 4.224 19.022 1.00 82.69 166 VAL A CA 1
ATOM 1343 C C . VAL A 1 166 ? -15.972 5.358 18.186 1.00 82.69 166 VAL A C 1
ATOM 1345 O O . VAL A 1 166 ? -15.497 6.484 18.302 1.00 82.69 166 VAL A O 1
ATOM 1348 N N . GLU A 1 167 ? -17.026 5.096 17.410 1.00 83.31 167 GLU A N 1
ATOM 1349 C CA . GLU A 1 167 ? -17.728 6.113 16.612 1.00 83.31 167 GLU A CA 1
ATOM 1350 C C . GLU A 1 167 ? -18.421 7.161 17.494 1.00 83.31 167 GLU A C 1
ATOM 1352 O O . GLU A 1 167 ? -18.421 8.341 17.158 1.00 83.31 167 GLU A O 1
ATOM 1357 N N . SER A 1 168 ? -18.915 6.771 18.672 1.00 81.88 168 SER A N 1
ATOM 1358 C CA . SER A 1 168 ? -19.444 7.702 19.678 1.00 81.88 168 SER A CA 1
ATOM 1359 C C . SER A 1 168 ? -18.366 8.391 20.533 1.00 81.88 168 SER A C 1
ATOM 1361 O O . SER A 1 168 ? -18.706 9.151 21.437 1.00 81.88 168 SER A O 1
ATOM 1363 N N . GLY A 1 169 ? -17.074 8.129 20.295 1.00 83.00 169 GLY A N 1
ATOM 1364 C CA . GLY A 1 169 ? -15.964 8.819 20.962 1.00 83.00 169 GLY A CA 1
ATOM 1365 C C . GLY A 1 169 ? -15.720 8.439 22.427 1.00 83.00 169 GLY A C 1
ATOM 1366 O O . GLY A 1 169 ? -15.018 9.165 23.126 1.00 83.00 169 GLY A O 1
ATOM 1367 N N . TYR A 1 170 ? -16.262 7.315 22.910 1.00 85.62 170 TYR A N 1
ATOM 1368 C CA . TYR A 1 170 ? -16.140 6.917 24.316 1.00 85.62 170 TYR A CA 1
ATOM 1369 C C . TYR A 1 170 ? -15.006 5.922 24.572 1.00 85.62 170 TYR A C 1
ATOM 1371 O O . TYR A 1 170 ? -14.775 4.963 23.826 1.00 85.62 170 TYR A O 1
ATOM 1379 N N . THR A 1 171 ? -14.336 6.059 25.711 1.00 88.94 171 THR A N 1
ATOM 1380 C CA . THR A 1 171 ? -13.484 4.999 26.261 1.00 88.94 171 THR A CA 1
ATOM 1381 C C . THR A 1 171 ? -14.327 3.910 26.933 1.00 88.94 171 THR A C 1
ATOM 1383 O O . THR A 1 171 ? -15.455 4.136 27.371 1.00 88.94 171 THR A O 1
ATOM 1386 N N . GLN A 1 172 ? -13.761 2.706 27.087 1.00 86.81 172 GLN A N 1
ATOM 1387 C CA . GLN A 1 172 ? -14.426 1.604 27.804 1.00 86.81 172 GLN A CA 1
ATOM 1388 C C . GLN A 1 172 ? -14.774 1.970 29.264 1.00 86.81 172 GLN A C 1
ATOM 1390 O O . GLN A 1 172 ? -15.726 1.436 29.827 1.00 86.81 172 GLN A O 1
ATOM 1395 N N . ALA A 1 173 ? -14.006 2.866 29.895 1.00 84.00 173 ALA A N 1
ATOM 1396 C CA . ALA A 1 173 ? -14.264 3.306 31.265 1.00 84.00 173 ALA A CA 1
ATOM 1397 C C . ALA A 1 173 ? -15.433 4.300 31.337 1.00 84.00 173 ALA A C 1
ATOM 1399 O O . ALA A 1 173 ? -16.279 4.186 32.222 1.00 84.00 173 ALA A O 1
ATOM 1400 N N . GLU A 1 174 ? -15.501 5.249 30.403 1.00 84.06 174 GLU A N 1
ATOM 1401 C CA . GLU A 1 174 ? -16.574 6.247 30.345 1.00 84.06 174 GLU A CA 1
ATOM 1402 C C . GLU A 1 174 ? -17.918 5.608 30.022 1.00 84.06 174 GLU A C 1
ATOM 1404 O O . GLU A 1 174 ? -18.903 5.882 30.706 1.00 84.06 174 GLU A O 1
ATOM 1409 N N . ILE A 1 175 ? -17.958 4.709 29.036 1.00 91.12 175 ILE A N 1
ATOM 1410 C CA . ILE A 1 175 ? -19.209 4.045 28.676 1.00 91.12 175 ILE A CA 1
ATOM 1411 C C . ILE A 1 175 ? -19.690 3.095 29.774 1.00 91.12 175 ILE A C 1
ATOM 1413 O O . ILE A 1 175 ? -20.880 3.047 30.065 1.00 91.12 175 ILE A O 1
ATOM 1417 N N . SER A 1 176 ? -18.769 2.404 30.456 1.00 91.25 176 SER A N 1
ATOM 1418 C CA . SER A 1 176 ? -19.111 1.573 31.612 1.00 91.25 176 SER A CA 1
ATOM 1419 C C . SER A 1 176 ? -19.794 2.391 32.702 1.00 91.25 176 SER A C 1
ATOM 1421 O O . SER A 1 176 ? -20.742 1.904 33.308 1.00 91.25 176 SER A O 1
ATOM 1423 N N . LYS A 1 177 ? -19.330 3.623 32.946 1.00 91.50 177 LYS A N 1
ATOM 1424 C CA . LYS A 1 177 ? -19.961 4.538 33.902 1.00 91.50 177 LYS A CA 1
ATOM 1425 C C . LYS A 1 177 ? -21.313 5.037 33.391 1.00 91.50 177 LYS A C 1
ATOM 1427 O O . LYS A 1 177 ? -22.281 4.984 34.134 1.00 91.50 177 LYS A O 1
ATOM 1432 N N . LYS A 1 178 ? -21.403 5.463 32.125 1.00 90.69 178 LYS A N 1
ATOM 1433 C CA . LYS A 1 178 ? -22.658 5.956 31.523 1.00 90.69 178 LYS A CA 1
ATOM 1434 C C . LYS A 1 178 ? -23.771 4.906 31.501 1.00 90.69 178 LYS A C 1
ATOM 1436 O O . LYS A 1 178 ? -24.927 5.254 31.697 1.00 90.69 178 LYS A O 1
ATOM 1441 N N . LEU A 1 179 ? -23.422 3.637 31.304 1.00 89.38 179 LEU A N 1
ATOM 1442 C CA . LEU A 1 179 ? -24.361 2.512 31.309 1.00 89.38 179 LEU A CA 1
ATOM 1443 C C . LEU A 1 179 ? -24.595 1.916 32.707 1.00 89.38 179 LEU A C 1
ATOM 1445 O O . LEU A 1 179 ? -25.285 0.904 32.820 1.00 89.38 179 LEU A O 1
ATOM 1449 N N . ASN A 1 180 ? -24.015 2.506 33.760 1.00 91.06 180 ASN A N 1
ATOM 1450 C CA . ASN A 1 180 ? -24.078 2.008 35.138 1.00 91.06 180 ASN A CA 1
ATOM 1451 C C . ASN A 1 180 ? -23.667 0.527 35.273 1.00 91.06 180 ASN A C 1
ATOM 1453 O O . ASN A 1 180 ? -24.287 -0.246 36.002 1.00 91.06 180 ASN A O 1
ATOM 1457 N N . LEU A 1 181 ? -22.616 0.112 34.558 1.00 90.38 181 LEU A N 1
ATOM 1458 C CA . LEU A 1 181 ? -22.057 -1.237 34.666 1.00 90.38 181 LEU A CA 1
ATOM 1459 C C . LEU A 1 181 ? -21.126 -1.346 35.876 1.00 90.38 181 LEU A C 1
ATOM 1461 O O . LEU A 1 181 ? -20.382 -0.417 36.186 1.00 90.38 181 LEU A O 1
ATOM 1465 N N . SER A 1 182 ? -21.096 -2.527 36.499 1.00 87.19 182 SER A N 1
ATOM 1466 C CA . SER A 1 182 ? -20.344 -2.781 37.737 1.00 87.19 182 SER A CA 1
ATOM 1467 C C . SER A 1 182 ? -18.836 -2.530 37.620 1.00 87.19 182 SER A C 1
ATOM 1469 O O . SER A 1 182 ? -18.190 -2.225 38.617 1.00 87.19 182 SER A O 1
ATOM 1471 N N . SER A 1 183 ? -18.245 -2.665 36.425 1.00 88.44 183 SER A N 1
ATOM 1472 C CA . SER A 1 183 ? -16.857 -2.262 36.176 1.00 88.44 183 SER A CA 1
ATOM 1473 C C . SER A 1 183 ? -16.540 -2.120 34.685 1.00 88.44 183 SER A C 1
ATOM 1475 O O . SER A 1 183 ? -17.166 -2.757 33.834 1.00 88.44 183 SER A O 1
ATOM 1477 N N . ARG A 1 184 ? -15.458 -1.388 34.372 1.00 91.62 184 ARG A N 1
ATOM 1478 C CA . ARG A 1 184 ? -14.842 -1.339 33.029 1.00 91.62 184 ARG A CA 1
ATOM 1479 C C . ARG A 1 184 ? -14.602 -2.744 32.461 1.00 91.62 184 ARG A C 1
ATOM 1481 O O . ARG A 1 184 ? -14.719 -2.952 31.254 1.00 91.62 184 ARG A O 1
ATOM 1488 N N . GLN A 1 185 ? -14.249 -3.702 33.321 1.00 89.75 185 GLN A N 1
ATOM 1489 C CA . GLN A 1 185 ? -13.943 -5.067 32.907 1.00 89.75 185 GLN A CA 1
ATOM 1490 C C . GLN A 1 185 ? -15.179 -5.788 32.358 1.00 89.75 185 GLN A C 1
ATOM 1492 O O . GLN A 1 185 ? -15.045 -6.541 31.398 1.00 89.75 185 GLN A O 1
ATOM 1497 N N . VAL A 1 186 ? -16.372 -5.510 32.896 1.00 92.44 186 VAL A N 1
ATOM 1498 C CA . VAL A 1 186 ? -17.639 -6.054 32.379 1.00 92.44 186 VAL A CA 1
ATOM 1499 C C . VAL A 1 186 ? -17.836 -5.634 30.923 1.00 92.44 186 VAL A C 1
ATOM 1501 O O . VAL A 1 186 ? -18.031 -6.485 30.060 1.00 92.44 186 VAL A O 1
ATOM 1504 N N . TYR A 1 187 ? -17.686 -4.340 30.629 1.00 93.12 187 TYR A N 1
ATOM 1505 C CA . TYR A 1 187 ? -17.814 -3.826 29.264 1.00 93.12 187 TYR A CA 1
ATOM 1506 C C . TYR A 1 187 ? -16.731 -4.386 28.325 1.00 93.12 187 TYR A C 1
ATOM 1508 O O . TYR A 1 187 ? -17.012 -4.812 27.207 1.00 93.12 187 TYR A O 1
ATOM 1516 N N . ASN A 1 188 ? -15.481 -4.445 28.790 1.00 90.19 188 ASN A N 1
ATOM 1517 C CA . ASN A 1 188 ? -14.374 -5.030 28.031 1.00 90.19 188 ASN A CA 1
ATOM 1518 C C . ASN A 1 188 ? -14.604 -6.518 27.705 1.00 90.19 188 ASN A C 1
ATOM 1520 O O . ASN A 1 188 ? -14.250 -6.966 26.619 1.00 90.19 188 ASN A O 1
ATOM 1524 N N . ASN A 1 189 ? -15.216 -7.283 28.613 1.00 91.81 189 ASN A N 1
ATOM 1525 C CA . ASN A 1 189 ? -15.554 -8.685 28.365 1.00 91.81 189 ASN A CA 1
ATOM 1526 C C . ASN A 1 189 ? -16.608 -8.833 27.256 1.00 91.81 189 ASN A C 1
ATOM 1528 O O . ASN A 1 189 ? -16.543 -9.807 26.508 1.00 91.81 189 ASN A O 1
ATOM 1532 N N . TYR A 1 190 ? -17.521 -7.865 27.104 1.00 94.31 190 TYR A N 1
ATOM 1533 C CA . TYR A 1 190 ? -18.464 -7.825 25.982 1.00 94.31 190 TYR A CA 1
ATOM 1534 C C . TYR A 1 190 ? -17.747 -7.583 24.645 1.00 94.31 190 TYR A C 1
ATOM 1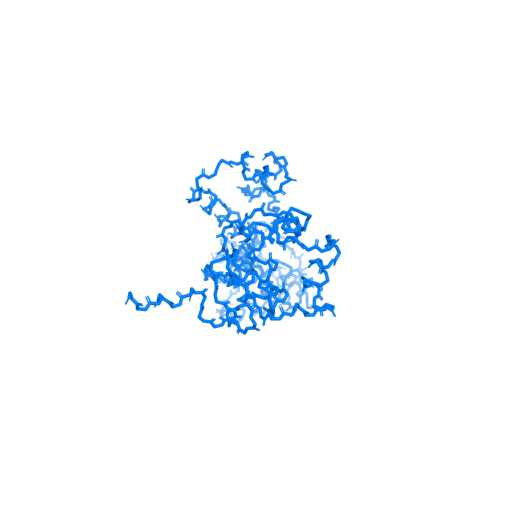536 O O . TYR A 1 190 ? -17.971 -8.328 23.696 1.00 94.31 190 TYR A O 1
ATOM 1544 N N . GLU A 1 191 ? -16.822 -6.616 24.575 1.00 90.25 191 GLU A N 1
ATOM 1545 C CA . GLU A 1 191 ? -16.024 -6.343 23.359 1.00 90.25 191 GLU A CA 1
ATOM 1546 C C . GLU A 1 191 ? -15.031 -7.455 23.000 1.00 90.25 191 GLU A C 1
ATOM 1548 O O . GLU A 1 191 ? -14.557 -7.522 21.867 1.00 90.25 191 GLU A O 1
ATOM 1553 N N . LYS A 1 192 ? -14.699 -8.327 23.955 1.00 88.62 192 LYS A N 1
ATOM 1554 C CA . LYS A 1 192 ? -13.885 -9.525 23.716 1.00 88.62 192 LYS A CA 1
ATOM 1555 C C . LYS A 1 192 ? -14.716 -10.770 23.397 1.00 88.62 192 LYS A C 1
ATOM 1557 O O . LYS A 1 192 ? -14.134 -11.806 23.102 1.00 88.62 192 LYS A O 1
ATOM 1562 N N . GLY A 1 193 ? -16.044 -10.698 23.508 1.00 88.50 193 GLY A N 1
ATOM 1563 C CA . GLY A 1 193 ? -16.931 -11.851 23.332 1.00 88.50 193 GLY A CA 1
ATOM 1564 C C . GLY A 1 193 ? -16.826 -12.911 24.433 1.00 88.50 193 GLY A C 1
ATOM 1565 O O . GLY A 1 193 ? -17.332 -14.012 24.255 1.00 88.50 193 GLY A O 1
ATOM 1566 N N . VAL A 1 194 ? -16.190 -12.590 25.565 1.00 88.50 194 VAL A N 1
ATOM 1567 C CA . VAL A 1 194 ? -16.029 -13.517 26.699 1.00 88.50 194 VAL A CA 1
ATOM 1568 C C . VAL A 1 194 ? -17.375 -13.757 27.379 1.00 88.50 194 VAL A C 1
ATOM 1570 O O . VAL A 1 194 ? -17.713 -14.891 27.694 1.00 88.50 194 VAL A O 1
ATOM 1573 N N . ASN A 1 195 ? -18.162 -12.689 27.554 1.00 85.69 195 ASN A N 1
ATOM 1574 C CA . ASN A 1 195 ? -19.496 -12.737 28.148 1.00 85.69 195 ASN A CA 1
ATOM 1575 C C . ASN A 1 195 ? -20.502 -12.045 27.223 1.00 85.69 195 ASN A C 1
ATOM 1577 O O . ASN A 1 195 ? -20.155 -11.090 26.527 1.00 85.69 195 ASN A O 1
ATOM 1581 N N . LYS A 1 196 ? -21.764 -12.481 27.264 1.00 85.94 196 LYS A N 1
ATOM 1582 C CA . LYS A 1 196 ? -22.878 -11.790 26.600 1.00 85.94 196 LYS A CA 1
ATOM 1583 C C . LYS A 1 196 ? -23.644 -10.939 27.621 1.00 85.94 196 LYS A C 1
ATOM 1585 O O . LYS A 1 196 ? -23.871 -11.422 28.733 1.00 85.94 196 LYS A O 1
ATOM 1590 N N . PRO A 1 197 ? -24.043 -9.699 27.287 1.00 91.44 197 PRO A N 1
ATOM 1591 C CA . PRO A 1 197 ? -24.900 -8.921 28.169 1.00 91.44 197 PRO A CA 1
ATOM 1592 C C . PRO A 1 197 ? -26.288 -9.562 28.272 1.00 91.44 197 PRO A C 1
ATOM 1594 O O . PRO A 1 197 ? -26.769 -10.190 27.329 1.00 91.44 197 PRO A O 1
ATOM 1597 N N . GLN A 1 198 ? -26.939 -9.386 29.419 1.00 91.19 198 GLN A N 1
ATOM 1598 C CA . GLN A 1 198 ? -28.335 -9.785 29.591 1.00 91.19 198 GLN A CA 1
ATOM 1599 C C . GLN A 1 198 ? -29.280 -8.826 28.856 1.00 91.19 198 GLN A C 1
ATOM 1601 O O . GLN A 1 198 ? -28.875 -7.725 28.479 1.00 91.19 198 GLN A O 1
ATOM 1606 N N . LYS A 1 199 ? -30.545 -9.235 28.689 1.00 90.88 199 LYS A N 1
ATOM 1607 C CA . LYS A 1 199 ? -31.572 -8.494 27.938 1.00 90.88 199 LYS A CA 1
ATOM 1608 C C . LYS A 1 199 ? -31.660 -7.016 28.339 1.00 90.88 199 LYS A C 1
ATOM 1610 O O . LYS A 1 199 ? -31.575 -6.156 27.475 1.00 90.88 199 LYS A O 1
ATOM 1615 N N . GLU A 1 200 ? -31.725 -6.723 29.636 1.00 91.62 200 GLU A N 1
ATOM 1616 C CA . GLU A 1 200 ? -31.812 -5.343 30.135 1.00 91.62 200 GLU A CA 1
ATOM 1617 C C . GLU A 1 200 ? -30.579 -4.501 29.750 1.00 91.62 200 GLU A C 1
ATOM 1619 O O . GLU A 1 200 ? -30.684 -3.341 29.359 1.00 91.62 200 GLU A O 1
ATOM 1624 N N . THR A 1 201 ? -29.382 -5.090 29.809 1.00 92.62 201 THR A N 1
ATOM 1625 C CA . THR A 1 201 ? -28.144 -4.415 29.396 1.00 92.62 201 THR A CA 1
ATOM 1626 C C . THR A 1 201 ? -28.076 -4.236 27.880 1.00 92.62 201 THR A C 1
ATOM 1628 O O . THR A 1 201 ? -27.559 -3.224 27.416 1.00 92.62 201 THR A O 1
ATOM 1631 N N . LEU A 1 202 ? -28.592 -5.193 27.101 1.00 92.88 202 LEU A N 1
ATOM 1632 C CA . LEU A 1 202 ? -28.700 -5.077 25.643 1.00 92.88 202 LEU A CA 1
ATOM 1633 C C . LEU A 1 202 ? -29.632 -3.932 25.238 1.00 92.88 202 LEU A C 1
ATOM 1635 O O . LEU A 1 202 ? -29.280 -3.169 24.344 1.00 92.88 202 LEU A O 1
ATOM 1639 N N . GLU A 1 203 ? -30.766 -3.776 25.919 1.00 92.62 203 GLU A N 1
ATOM 1640 C CA . GLU A 1 203 ? -31.693 -2.658 25.709 1.00 92.62 203 GLU A CA 1
ATOM 1641 C C . GLU A 1 203 ? -31.020 -1.320 26.039 1.00 92.62 203 GLU A C 1
ATOM 1643 O O . GLU A 1 203 ? -31.010 -0.423 25.201 1.00 92.62 203 GLU A O 1
ATOM 1648 N N . LYS A 1 204 ? -30.325 -1.217 27.183 1.00 93.00 204 LYS A N 1
ATOM 1649 C CA . LYS A 1 204 ? -29.545 -0.013 27.542 1.00 93.00 204 LYS A CA 1
ATOM 1650 C C . LYS A 1 204 ? -28.477 0.330 26.502 1.00 93.00 204 LYS A C 1
ATOM 1652 O O . LYS A 1 204 ? -28.265 1.501 26.205 1.00 93.00 204 LYS A O 1
ATOM 1657 N N . LEU A 1 205 ? -27.793 -0.677 25.955 1.00 93.94 205 LEU A N 1
ATOM 1658 C CA . LEU A 1 205 ? -26.799 -0.498 24.895 1.00 93.94 205 LEU A CA 1
ATOM 1659 C C . LEU A 1 205 ? -27.438 -0.008 23.592 1.00 93.94 205 LEU A C 1
ATOM 1661 O O . LEU A 1 205 ? -26.938 0.938 22.989 1.00 93.94 205 LEU A O 1
ATOM 1665 N N . ALA A 1 206 ? -28.536 -0.636 23.172 1.00 93.31 206 ALA A N 1
ATOM 1666 C CA . ALA A 1 206 ? -29.275 -0.269 21.969 1.00 93.31 206 ALA A CA 1
ATOM 1667 C C . ALA A 1 206 ? -29.827 1.162 22.067 1.00 93.31 206 ALA A C 1
ATOM 1669 O O . ALA A 1 206 ? -29.680 1.954 21.140 1.00 93.31 206 ALA A O 1
ATOM 1670 N N . ASP A 1 207 ? -30.389 1.519 23.222 1.00 92.31 207 ASP A N 1
ATOM 1671 C CA . ASP A 1 207 ? -30.870 2.864 23.524 1.00 92.31 207 ASP A CA 1
ATOM 1672 C C . ASP A 1 207 ? -29.748 3.897 23.488 1.00 92.31 207 ASP A C 1
ATOM 1674 O O . ASP A 1 207 ? -29.893 4.925 22.832 1.00 92.31 207 ASP A O 1
ATOM 1678 N N . PHE A 1 208 ? -28.623 3.608 24.142 1.00 92.94 208 PHE A N 1
ATOM 1679 C CA . PHE A 1 208 ? -27.488 4.524 24.219 1.00 92.94 208 PHE A CA 1
ATOM 1680 C C . PHE A 1 208 ? -26.870 4.835 22.852 1.00 92.94 208 PHE A C 1
ATOM 1682 O O . PHE A 1 208 ? -26.452 5.964 22.612 1.00 92.94 208 PHE A O 1
ATOM 1689 N N . PHE A 1 209 ? -26.794 3.835 21.971 1.00 91.50 209 PHE A N 1
ATOM 1690 C CA . PHE A 1 209 ? -26.219 3.975 20.633 1.00 91.50 209 PHE A CA 1
ATOM 1691 C C . PHE A 1 209 ? -27.249 4.297 19.544 1.00 91.50 209 PHE A C 1
ATOM 1693 O O . PHE A 1 209 ? -26.880 4.353 18.375 1.00 91.50 209 PHE A O 1
ATOM 1700 N N . GLU A 1 210 ? -28.519 4.487 19.912 1.00 91.56 210 GLU A N 1
ATOM 1701 C CA . GLU A 1 210 ? -29.627 4.756 18.984 1.00 91.56 210 GLU A CA 1
ATOM 1702 C C . GLU A 1 210 ? -29.794 3.687 17.884 1.00 91.56 210 GLU A C 1
ATOM 1704 O O . GLU A 1 210 ? -30.223 3.965 16.763 1.00 91.56 210 GLU A O 1
ATOM 1709 N N . VAL A 1 211 ? -29.502 2.430 18.225 1.00 91.50 211 VAL A N 1
ATOM 1710 C CA . VAL A 1 211 ? -29.638 1.268 17.335 1.00 91.50 211 VAL A CA 1
ATOM 1711 C C . VAL A 1 211 ? -30.701 0.293 17.837 1.00 91.50 211 VAL A C 1
ATOM 1713 O O . VAL A 1 211 ? -31.199 0.415 18.956 1.00 91.50 211 VAL A O 1
ATOM 1716 N N . SER A 1 212 ? -31.080 -0.685 17.015 1.00 92.25 212 SER A N 1
ATOM 1717 C CA . SER A 1 212 ? -31.918 -1.804 17.468 1.00 92.25 212 SER A CA 1
ATOM 1718 C C . SER A 1 212 ? -31.099 -2.855 18.232 1.00 92.25 212 SER A C 1
ATOM 1720 O O . SER A 1 212 ? -29.876 -2.972 18.080 1.00 92.25 212 SER A O 1
ATOM 1722 N N . VAL A 1 213 ? -31.782 -3.654 19.057 1.00 91.31 213 VAL A N 1
ATOM 1723 C CA . VAL A 1 213 ? -31.163 -4.815 19.719 1.00 91.31 213 VAL A CA 1
ATOM 1724 C C . VAL A 1 213 ? -30.761 -5.855 18.669 1.00 91.31 213 VAL A C 1
ATOM 1726 O O . VAL A 1 213 ? -29.697 -6.469 18.772 1.00 91.31 213 VAL A O 1
ATOM 1729 N N . GLU A 1 214 ? -31.572 -6.000 17.626 1.00 90.88 214 GLU A N 1
ATOM 1730 C CA . GLU A 1 214 ? -31.326 -6.839 16.460 1.00 90.88 214 GLU A CA 1
ATOM 1731 C C . GLU A 1 214 ? -30.000 -6.458 15.798 1.00 90.88 214 GLU A C 1
ATOM 1733 O O . GLU A 1 214 ? -29.137 -7.320 15.644 1.00 90.88 214 GLU A O 1
ATOM 1738 N N . TYR A 1 215 ? -29.759 -5.170 15.540 1.00 90.25 215 TYR A N 1
ATOM 1739 C CA . TYR A 1 215 ? -28.504 -4.702 14.955 1.00 90.25 215 TYR A CA 1
ATOM 1740 C C . TYR A 1 215 ? -27.310 -5.115 15.801 1.00 90.25 215 TYR A C 1
ATOM 1742 O O . TYR A 1 215 ? -26.364 -5.692 15.273 1.00 90.25 215 TYR A O 1
ATOM 1750 N N . LEU A 1 216 ? -27.358 -4.910 17.119 1.00 89.69 216 LEU A N 1
ATOM 1751 C CA . LEU A 1 216 ? -26.276 -5.349 18.001 1.00 89.69 216 LEU A CA 1
ATOM 1752 C C . LEU A 1 216 ? -26.026 -6.859 17.873 1.00 89.69 216 LEU A C 1
ATOM 1754 O O . LEU A 1 216 ? -24.878 -7.292 17.734 1.00 89.69 216 LEU A O 1
ATOM 1758 N N . LEU A 1 217 ? -27.080 -7.672 17.884 1.00 89.19 217 LEU A N 1
ATOM 1759 C CA . LEU A 1 217 ? -26.965 -9.129 17.922 1.00 89.19 217 LEU A CA 1
ATOM 1760 C C . LEU A 1 217 ? -26.584 -9.757 16.582 1.00 89.19 217 LEU A C 1
ATOM 1762 O O . LEU A 1 217 ? -25.749 -10.661 16.574 1.00 89.19 217 LEU A O 1
ATOM 1766 N N . ASN A 1 218 ? -27.140 -9.284 15.469 1.00 86.12 218 ASN A N 1
ATOM 1767 C CA . ASN A 1 218 ? -27.031 -9.936 14.161 1.00 86.12 218 ASN A CA 1
ATOM 1768 C C . ASN A 1 218 ? -26.737 -8.978 12.989 1.00 86.12 218 ASN A C 1
ATOM 1770 O O . ASN A 1 218 ? -26.593 -9.447 11.866 1.00 86.12 218 ASN A O 1
ATOM 1774 N N . GLY A 1 219 ? -26.603 -7.671 13.233 1.00 80.38 219 GLY A N 1
ATOM 1775 C CA . GLY A 1 219 ? -26.267 -6.681 12.204 1.00 80.38 219 GLY A CA 1
ATOM 1776 C C . GLY A 1 219 ? -27.446 -6.220 11.341 1.00 80.38 219 GLY A C 1
ATOM 1777 O O . GLY A 1 219 ? -27.245 -5.437 10.419 1.00 80.38 219 GLY A O 1
ATOM 1778 N N . THR A 1 220 ? -28.677 -6.653 11.625 1.00 77.06 220 THR A N 1
ATOM 1779 C CA . THR A 1 220 ? -29.870 -6.250 10.857 1.00 77.06 220 THR A CA 1
ATOM 1780 C C . THR A 1 220 ? -30.562 -5.022 11.461 1.00 77.06 220 THR A C 1
ATOM 1782 O O . THR A 1 220 ? -30.473 -4.787 12.657 1.00 77.06 220 THR A O 1
ATOM 1785 N N . GLN A 1 221 ? -31.262 -4.224 10.642 1.00 68.62 221 GLN A N 1
ATOM 1786 C CA . GLN A 1 221 ? -32.103 -3.096 11.096 1.00 68.62 221 GLN A CA 1
ATOM 1787 C C . GLN A 1 221 ? -31.371 -2.080 12.000 1.00 68.62 221 GLN A C 1
ATOM 1789 O O . GLN A 1 221 ? -31.723 -1.895 13.162 1.00 68.62 221 GLN A O 1
ATOM 1794 N N . LYS A 1 222 ? -30.340 -1.405 11.469 1.00 75.94 222 LYS A N 1
ATOM 1795 C CA . LYS A 1 222 ? -29.450 -0.510 12.238 1.00 75.94 222 LYS A CA 1
ATOM 1796 C C . LYS A 1 222 ? -30.176 0.563 13.051 1.00 75.94 222 LYS A C 1
ATOM 1798 O O . LYS A 1 222 ? -29.808 0.790 14.195 1.00 75.94 222 LYS A O 1
ATOM 1803 N N . LEU A 1 223 ? -31.200 1.194 12.486 1.00 75.44 223 LEU A N 1
ATOM 1804 C CA . LEU A 1 223 ? -32.010 2.197 13.176 1.00 75.44 223 LEU A CA 1
ATOM 1805 C C . LEU A 1 223 ? -33.225 1.538 13.824 1.00 75.44 223 LEU A C 1
ATOM 1807 O O . LEU A 1 223 ? -33.824 0.630 13.245 1.00 75.44 223 LEU A O 1
ATOM 1811 N N . LYS A 1 224 ? -33.637 2.038 14.992 1.00 67.56 224 LYS A N 1
ATOM 1812 C CA . LYS A 1 224 ? -34.934 1.667 15.565 1.00 67.56 224 LYS A CA 1
ATOM 1813 C C . LYS A 1 224 ? -36.027 2.040 14.568 1.00 67.56 224 LYS A C 1
ATOM 1815 O O . LYS A 1 224 ? -36.137 3.207 14.194 1.00 67.56 224 LYS A O 1
ATOM 1820 N N . SER A 1 225 ? -36.841 1.072 14.149 1.00 56.06 225 SER A N 1
ATOM 1821 C CA . SER A 1 225 ? -38.083 1.371 13.439 1.00 56.06 225 SER A CA 1
ATOM 1822 C C . SER A 1 225 ? -38.865 2.376 14.281 1.00 56.06 225 SER A C 1
ATOM 1824 O O . SER A 1 225 ? -39.134 2.107 15.457 1.00 56.06 225 SER A O 1
ATOM 1826 N N . SER A 1 226 ? -39.174 3.545 13.715 1.00 47.84 226 SER A N 1
ATOM 1827 C CA . SER A 1 226 ? -40.010 4.533 14.385 1.00 47.84 226 SER A CA 1
ATOM 1828 C C . SER A 1 226 ? -41.281 3.832 14.853 1.00 47.84 226 SER A C 1
ATOM 1830 O O . SER A 1 226 ? -41.984 3.203 14.061 1.00 47.84 226 SER A O 1
ATOM 1832 N N . LYS A 1 227 ? -41.568 3.891 16.159 1.00 36.66 227 LYS A N 1
ATOM 1833 C CA . LYS A 1 227 ? -42.900 3.509 16.630 1.00 36.66 227 LYS A CA 1
ATOM 1834 C C . LYS A 1 227 ? -43.907 4.356 15.836 1.00 36.66 227 LYS A C 1
ATOM 1836 O O . LYS A 1 227 ? -43.673 5.564 15.713 1.00 36.66 227 LYS A O 1
ATOM 1841 N N . PRO A 1 228 ? -44.987 3.776 15.281 1.00 37.41 228 PRO A N 1
ATOM 1842 C CA . PRO A 1 228 ? -46.104 4.597 14.843 1.00 37.41 228 PRO A CA 1
ATOM 1843 C C . PRO A 1 228 ? -46.545 5.447 16.042 1.00 37.41 228 PRO A C 1
ATOM 1845 O O . PRO A 1 228 ? -46.555 4.957 17.174 1.00 37.41 228 PRO A O 1
ATOM 1848 N N . LYS A 1 229 ? -46.762 6.736 15.767 1.00 35.25 229 LYS A N 1
ATOM 1849 C CA . LYS A 1 229 ? -47.222 7.744 16.728 1.00 35.25 229 LYS A CA 1
ATOM 1850 C C . LYS A 1 229 ? -48.435 7.269 17.518 1.00 35.25 229 LYS A C 1
ATOM 1852 O O . LYS A 1 229 ? -49.290 6.592 16.906 1.00 35.25 229 LYS A O 1
#

pLDDT: mean 82.98, std 13.18, range [35.25, 97.0]

Radius of gyration: 28.1 Å; Cα contacts (8 Å, |Δi|>4): 255; chains: 1; bounding box: 77×38×75 Å

InterPro domains:
  IPR001387 Cro/C1-type, helix-turn-helix domain [PF01381] (7-61)
  IPR001387 Cro/C1-type, helix-turn-helix domain [PF01381] (83-139)
  IPR001387 Cro/C1-type, helix-turn-helix domain [PF01381] (161-216)
  IPR001387 Cro/C1-type, helix-turn-helix domain [PS50943] (7-61)
  IPR001387 Cro/C1-type, helix-turn-helix domain [PS50943] (83-139)
  IPR001387 Cro/C1-type, helix-turn-helix domain [PS50943] (161-216)
  IPR001387 Cro/C1-type, helix-turn-helix domain [SM00530] (6-61)
  IPR001387 Cro/C1-type, helix-turn-helix domain [SM00530] (82-139)
  IPR001387 Cro/C1-type, helix-turn-helix domain [SM00530] (160-216)
  IPR001387 Cro/C1-type, helix-turn-helix domain [cd00093] (4-61)
  IPR001387 Cro/C1-type, helix-turn-helix domain [cd00093] (80-139)
  IPR001387 Cro/C1-type, helix-turn-helix domain [cd00093] (159-216)
  IPR010982 Lambda repressor-like, DNA-binding domain superfamily [G3DSA:1.10.260.40] (1-65)
  IPR010982 Lambda repressor-like, DNA-binding domain superfamily [G3DSA:1.10.260.40] (71-143)
  IPR010982 Lambda repressor-like, DNA-binding domain superfamily [G3DSA:1.10.260.40] (150-220)
  IPR010982 Lambda repressor-like, DNA-binding domain superfamily [SSF47413] (1-67)
  IPR010982 Lambda repressor-like, DNA-binding domain superfamily [SSF47413] (77-145)
  IPR010982 Lambda repressor-like, DNA-binding domain superfamily [SSF47413] (156-221)

Nearest PDB structures (foldseek):
  3jxc-assembly1_L  TM=9.365E-01  e=3.749E-02  Lederbergvirus P22
  6rnz-assembly2_B  TM=8.657E-01  e=3.414E-02  Deinococcus deserti
  2b5a-assembly1_A  TM=7.728E-01  e=4.521E-02  [Bacillus] caldolyticus
  6jq1-assembly1_A  TM=4.822E-01  e=5.246E-03  Deinococcus geothermalis DSM 11300
  6rnx-assembly1_A  TM=4.961E-01  e=2.460E-02  Deinococcus deserti VCD115